Protein AF-A0ABD0L3F3-F1 (afdb_monomer)

Sequence (226 aa):
MLWLLVVAVAVGQCAGKDLVQTLVSDPQESTLVSLVTKAGLAPALSTGTHTVFAPNDAAFAKLSQATLDSLDAHPDDLANILKYHVVTGSVMSADLRNEETVTTLNGQKLRVNIYSHNHAVTVEGKKVIETDRTADNGVIHVVEDVIMPPSGDIVDIVAGDSRFSTLLTAVQKVGLADALKGDPLTVFAPTNDAFSHLSGTELQRLLDHPEYLKEVLTYHVIDHTL

Foldseek 3Di:
DDDDDDPPPPPDDDAWAAPLSLLVVDPFQVVVNVLCVLLVVVVVSRPAAKEFAGETNQQVVPDDPVVVVVCVVCSVQSNLLRQQRMFHHADFPVNDDAQDWGQTSSRDTWTWHADPVVRWIDIQNWTFPATACDTRRYTYTYTHHRDHDDPDFPLVVLVVDPQQPLVNVLCVLLVCPVVRRDAAKAFPRDTPVNVVVDDPVRNCVCSVDSVNSVVVRVVRMDRHDD

pLDDT: mean 83.1, std 12.17, range [34.94, 94.0]

InterPro domains:
  IPR000782 FAS1 domain [PF02469] (30-149)
  IPR000782 FAS1 domain [PF02469] (163-225)
  IPR000782 FAS1 domain [PS50213] (16-147)
  IPR000782 FAS1 domain [PS50213] (151-226)
  IPR000782 FAS1 domain [SM00554] (51-150)
  IPR036378 FAS1 domain superfamily [G3DSA:2.30.180.10] (8-150)
  IPR036378 FAS1 domain superfamily [G3DSA:2.30.180.10] (151-226)
  IPR036378 FAS1 domain superfamily [SSF82153] (15-150)
  IPR036378 FAS1 domain superfamily [SSF82153] (147-225)
  IPR050904 Cell adhesion and biosynthesis-related protein [PTHR10900] (17-223)

Structure (mmCIF, N/CA/C/O backbone):
data_AF-A0ABD0L3F3-F1
#
_entry.id   AF-A0ABD0L3F3-F1
#
loop_
_atom_site.group_PDB
_atom_site.id
_atom_site.type_symbol
_atom_site.label_atom_id
_atom_site.label_alt_id
_atom_site.label_comp_id
_atom_site.label_asym_id
_atom_site.label_entity_id
_atom_site.label_seq_id
_atom_site.pdbx_PDB_ins_code
_atom_site.Cartn_x
_atom_site.Cartn_y
_atom_site.Cartn_z
_atom_site.occupancy
_atom_site.B_iso_or_equiv
_atom_site.auth_seq_id
_atom_site.auth_comp_id
_atom_site.auth_asym_id
_atom_site.auth_atom_id
_atom_site.pdbx_PDB_model_num
ATOM 1 N N . MET A 1 1 ? -16.204 33.093 49.082 1.00 38.91 1 MET A N 1
ATOM 2 C CA . MET A 1 1 ? -16.149 31.640 48.822 1.00 38.91 1 MET A CA 1
ATOM 3 C C . MET A 1 1 ? -17.309 31.261 47.916 1.00 38.91 1 MET A C 1
ATOM 5 O O . MET A 1 1 ? -18.438 31.293 48.381 1.00 38.91 1 MET A O 1
ATOM 9 N N . LEU A 1 2 ? -17.049 30.950 46.647 1.00 36.28 2 LEU A N 1
ATOM 10 C CA . LEU A 1 2 ? -18.046 30.399 45.724 1.00 36.28 2 LEU A CA 1
ATOM 11 C C . LEU A 1 2 ? -17.567 28.990 45.354 1.00 36.28 2 LEU A C 1
ATOM 13 O O . LEU A 1 2 ? -16.483 28.844 44.795 1.00 36.28 2 LEU A O 1
ATOM 17 N N . TRP A 1 3 ? -18.315 27.966 45.757 1.00 34.94 3 TRP A N 1
ATOM 18 C CA . TRP A 1 3 ? -18.030 26.573 45.415 1.00 34.94 3 TRP A CA 1
ATOM 19 C C . TRP A 1 3 ? -18.562 26.295 44.006 1.00 34.94 3 TRP A C 1
ATOM 21 O O . TRP A 1 3 ? -19.761 26.427 43.768 1.00 34.94 3 TRP A O 1
ATOM 31 N N . LEU A 1 4 ? -17.679 25.921 43.076 1.00 40.44 4 LEU A N 1
ATOM 32 C CA . LEU A 1 4 ? -18.073 25.385 41.775 1.00 40.44 4 LEU A CA 1
ATOM 33 C C . LEU A 1 4 ? -18.445 23.909 41.944 1.00 40.44 4 LEU A C 1
ATOM 35 O O . LEU A 1 4 ? -17.600 23.072 42.257 1.00 40.44 4 LEU A O 1
ATOM 39 N N . LEU A 1 5 ? -19.721 23.608 41.724 1.00 42.44 5 LEU A N 1
ATOM 40 C CA . LEU A 1 5 ? -20.233 22.256 41.569 1.00 42.44 5 LEU A CA 1
ATOM 41 C C . LEU A 1 5 ? -19.843 21.775 40.161 1.00 42.44 5 LEU A C 1
ATOM 43 O O . LEU A 1 5 ? -20.487 22.139 39.178 1.00 42.44 5 LEU A O 1
ATOM 47 N N . VAL A 1 6 ? -18.763 21.002 40.040 1.00 43.59 6 VAL A N 1
ATOM 48 C CA . VAL A 1 6 ? -18.468 20.279 38.797 1.00 43.59 6 VAL A CA 1
ATOM 49 C C . VAL A 1 6 ? -19.323 19.019 38.804 1.00 43.59 6 VAL A C 1
ATOM 51 O O . VAL A 1 6 ? -19.133 18.125 39.627 1.00 43.59 6 VAL A O 1
ATOM 54 N N . VAL A 1 7 ? -20.303 18.978 37.905 1.00 39.72 7 VAL A N 1
ATOM 55 C CA . VAL A 1 7 ? -21.102 17.789 37.611 1.00 39.72 7 VAL A CA 1
ATOM 56 C C . VAL A 1 7 ? -20.158 16.734 37.0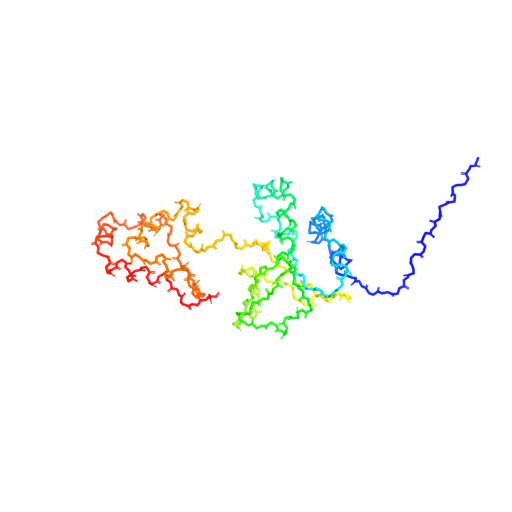38 1.00 39.72 7 VAL A C 1
ATOM 58 O O . VAL A 1 7 ? -19.720 16.833 35.894 1.00 39.72 7 VAL A O 1
ATOM 61 N N . ALA A 1 8 ? -19.817 15.736 37.850 1.00 41.47 8 ALA A N 1
ATOM 62 C CA . ALA A 1 8 ? -19.168 14.527 37.377 1.00 41.47 8 ALA A CA 1
ATOM 63 C C . ALA A 1 8 ? -20.182 13.748 36.531 1.00 41.47 8 ALA A C 1
ATOM 65 O O . ALA A 1 8 ? -21.120 13.150 37.059 1.00 41.47 8 ALA A O 1
ATOM 66 N N . VAL A 1 9 ? -20.007 13.772 35.210 1.00 38.31 9 VAL A N 1
ATOM 67 C CA . VAL A 1 9 ? -20.648 12.799 34.327 1.00 38.31 9 VAL A CA 1
ATOM 68 C C . VAL A 1 9 ? -19.970 11.460 34.604 1.00 38.31 9 VAL A C 1
ATOM 70 O O . VAL A 1 9 ? -18.890 11.171 34.096 1.00 38.31 9 VAL A O 1
ATOM 73 N N . ALA A 1 10 ? -20.584 10.665 35.475 1.00 45.34 10 ALA A N 1
ATOM 74 C CA . ALA A 1 10 ? -20.241 9.265 35.647 1.00 45.34 10 ALA A CA 1
ATOM 75 C C . ALA A 1 10 ? -20.751 8.498 34.420 1.00 45.34 10 ALA A C 1
ATOM 77 O O . ALA A 1 10 ? -21.914 8.102 34.365 1.00 45.34 10 ALA A O 1
ATOM 78 N N . VA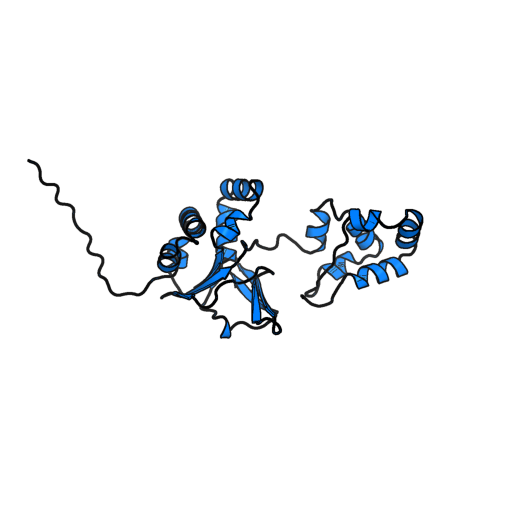L A 1 11 ? -19.891 8.314 33.416 1.00 45.50 11 VAL A N 1
ATOM 79 C CA . VAL A 1 11 ? -20.113 7.280 32.402 1.00 45.50 11 VAL A CA 1
ATOM 80 C C . VAL A 1 11 ? -19.730 5.954 33.049 1.00 45.50 11 VAL A C 1
ATOM 82 O O . VAL A 1 11 ? -18.595 5.770 33.488 1.00 45.50 11 VAL A O 1
ATOM 85 N N . GLY A 1 12 ? -20.717 5.073 33.196 1.00 36.69 12 GLY A N 1
ATOM 86 C CA . GLY A 1 12 ? -20.556 3.767 33.818 1.00 36.69 12 GLY A CA 1
ATOM 87 C C . GLY A 1 12 ? -19.488 2.926 33.122 1.00 36.69 12 GLY A C 1
ATOM 88 O O . GLY A 1 12 ? -19.474 2.797 31.901 1.00 36.69 12 GLY A O 1
ATOM 89 N N . GLN A 1 13 ? -18.608 2.336 33.925 1.00 51.94 13 GLN A N 1
ATOM 90 C CA . GLN A 1 13 ? -17.732 1.244 33.521 1.00 51.94 13 GLN A CA 1
ATOM 91 C C . GLN A 1 13 ? -18.561 -0.033 33.349 1.00 51.94 13 GLN A C 1
ATOM 93 O O . GLN A 1 13 ? -19.229 -0.437 34.297 1.00 51.94 13 GLN A O 1
ATOM 98 N N . CYS A 1 14 ? -18.501 -0.630 32.153 1.00 41.03 14 CYS A N 1
ATOM 99 C CA . CYS A 1 14 ? -18.575 -2.071 31.851 1.00 41.03 14 CYS A CA 1
ATOM 100 C C . CYS A 1 14 ? -18.665 -2.259 30.320 1.00 41.03 14 CYS A C 1
ATOM 102 O O . CYS A 1 14 ? -19.743 -2.505 29.793 1.00 41.03 14 CYS A O 1
ATOM 104 N N . ALA A 1 15 ? -17.559 -2.110 29.592 1.00 44.62 15 ALA A N 1
ATOM 105 C CA . ALA A 1 15 ? -17.418 -2.529 28.192 1.00 44.62 15 ALA A CA 1
ATOM 106 C C . ALA A 1 15 ? -15.916 -2.521 27.884 1.00 44.62 15 ALA A C 1
ATOM 108 O O . ALA A 1 15 ? -15.209 -1.660 28.410 1.00 44.62 15 ALA A O 1
ATOM 109 N N . GLY A 1 16 ? -15.398 -3.505 27.161 1.00 53.91 16 GLY A N 1
ATOM 110 C CA . GLY A 1 16 ? -13.992 -3.527 26.783 1.00 53.91 16 GLY A CA 1
ATOM 111 C C . GLY A 1 16 ? -13.635 -2.374 25.836 1.00 53.91 16 GLY A C 1
ATOM 112 O O . GLY A 1 16 ? -14.439 -1.494 25.520 1.00 53.91 16 GLY A O 1
ATOM 113 N N . LYS A 1 17 ? -12.357 -2.311 25.471 1.00 72.94 17 LYS A N 1
ATOM 114 C CA . LYS A 1 17 ? -11.821 -1.184 24.708 1.00 72.94 17 LYS A CA 1
ATOM 115 C C . LYS A 1 17 ? -12.286 -1.300 23.258 1.00 72.94 17 LYS A C 1
ATOM 117 O O . LYS A 1 17 ? -11.973 -2.283 22.589 1.00 72.94 17 LYS A O 1
ATOM 122 N N . ASP A 1 18 ? -13.007 -0.292 22.768 1.00 83.25 18 ASP A N 1
ATOM 123 C CA . ASP A 1 18 ? -13.298 -0.170 21.335 1.00 83.25 18 ASP A CA 1
ATOM 124 C C . ASP A 1 18 ? -11.999 0.044 20.522 1.00 83.25 18 ASP A C 1
ATOM 126 O O . ASP A 1 18 ? -10.918 0.244 21.086 1.00 83.25 18 ASP A O 1
ATOM 130 N N . LEU A 1 19 ? -12.075 -0.034 19.192 1.00 84.25 19 LEU A N 1
ATOM 131 C CA . LEU A 1 19 ? -10.929 0.129 18.293 1.00 84.25 19 LEU A CA 1
ATOM 132 C C . LEU A 1 19 ? -10.184 1.440 18.564 1.00 84.25 19 LEU A C 1
ATOM 134 O O . LEU A 1 19 ? -8.966 1.437 18.715 1.00 84.25 19 LEU A O 1
ATOM 138 N N . VAL A 1 20 ? -10.907 2.554 18.687 1.00 84.25 20 VAL A N 1
ATOM 139 C CA . VAL A 1 20 ? -10.309 3.878 18.901 1.00 84.25 20 VAL A CA 1
ATOM 140 C C . VAL A 1 20 ? -9.645 3.951 20.277 1.00 84.25 20 VAL A C 1
ATOM 142 O O . VAL A 1 20 ? -8.527 4.437 20.393 1.00 84.25 20 VAL A O 1
ATOM 145 N N . GLN A 1 21 ? -10.277 3.416 21.319 1.00 83.31 21 GLN A N 1
ATOM 146 C CA . GLN A 1 21 ? -9.725 3.335 22.673 1.00 83.31 21 GLN A CA 1
ATOM 147 C C . GLN A 1 21 ? -8.504 2.415 22.753 1.00 83.31 21 GLN A C 1
ATOM 149 O O . GLN A 1 21 ? -7.598 2.658 23.556 1.00 83.31 21 GLN A O 1
ATOM 154 N N . THR A 1 22 ? -8.477 1.360 21.941 1.00 85.75 22 THR A N 1
ATOM 155 C CA . THR A 1 22 ? -7.335 0.450 21.835 1.00 85.75 22 THR A CA 1
ATOM 156 C C . THR A 1 22 ? -6.156 1.161 21.179 1.00 85.75 22 THR A C 1
ATOM 158 O O . THR A 1 22 ? -5.078 1.145 21.765 1.00 85.75 22 THR A O 1
ATOM 161 N N . LEU A 1 23 ? -6.380 1.885 20.075 1.00 84.19 23 LEU A N 1
ATOM 162 C CA . LEU A 1 23 ? -5.352 2.711 19.425 1.00 84.19 23 LEU A CA 1
ATOM 163 C C . LEU A 1 23 ? -4.839 3.831 20.351 1.00 84.19 23 LEU A C 1
ATOM 165 O O . LEU A 1 23 ? -3.645 4.049 20.488 1.00 84.19 23 LEU A O 1
ATOM 169 N N . VAL A 1 24 ? -5.738 4.514 21.071 1.00 84.88 24 VAL A N 1
ATOM 170 C CA . VAL A 1 24 ? -5.381 5.562 22.053 1.00 84.88 24 VAL A CA 1
ATOM 171 C C . VAL A 1 24 ? -4.560 5.007 23.223 1.00 84.88 24 VAL A C 1
ATOM 173 O O . VAL A 1 24 ? -3.819 5.747 23.869 1.00 84.88 24 VAL A O 1
ATOM 176 N N . SER A 1 25 ? -4.704 3.715 23.533 1.00 84.44 25 SER A N 1
ATOM 177 C CA . SER A 1 25 ? -3.942 3.080 24.609 1.00 84.44 25 SER A CA 1
ATOM 178 C C . SER A 1 25 ? -2.479 2.829 24.232 1.00 84.44 25 SER A C 1
ATOM 180 O O . SER A 1 25 ? -1.677 2.622 25.145 1.00 84.44 25 SER A O 1
ATOM 182 N N . ASP A 1 26 ? -2.133 2.828 22.940 1.00 83.75 26 ASP A N 1
ATOM 183 C CA . ASP A 1 26 ? -0.772 2.615 22.454 1.00 83.75 26 ASP A CA 1
ATOM 184 C C . ASP A 1 26 ? -0.075 3.965 22.181 1.00 83.75 26 ASP A C 1
ATOM 186 O O . ASP A 1 26 ? -0.492 4.723 21.299 1.00 83.75 26 ASP A O 1
ATOM 190 N N . PRO A 1 27 ? 1.009 4.302 22.907 1.00 84.06 27 PRO A N 1
ATOM 191 C CA . PRO A 1 27 ? 1.765 5.527 22.661 1.00 84.06 27 PRO A CA 1
ATOM 192 C C . PRO A 1 27 ? 2.362 5.620 21.253 1.00 84.06 27 PRO A C 1
ATOM 194 O O . PRO A 1 27 ? 2.685 6.726 20.832 1.00 84.06 27 PRO A O 1
ATOM 197 N N . GLN A 1 28 ? 2.545 4.492 20.557 1.00 84.06 28 GLN A N 1
ATOM 198 C CA . GLN A 1 28 ? 3.124 4.439 19.214 1.00 84.06 28 GLN A CA 1
ATOM 199 C C . GLN A 1 28 ? 2.098 4.666 18.098 1.00 84.06 28 GLN A C 1
ATOM 201 O O . GLN A 1 28 ? 2.471 4.596 16.934 1.00 84.06 28 GLN A O 1
ATOM 206 N N . GLU A 1 29 ? 0.825 4.909 18.407 1.00 84.94 29 GLU A N 1
ATOM 207 C CA . GLU A 1 29 ? -0.236 5.132 17.409 1.00 84.94 29 GLU A CA 1
ATOM 208 C C . GLU A 1 29 ? -0.861 6.530 17.549 1.00 84.94 29 GLU A C 1
ATOM 210 O O . GLU A 1 29 ? -1.932 6.832 17.010 1.00 84.94 29 GLU A O 1
ATOM 215 N N . SER A 1 30 ? -0.164 7.419 18.260 1.00 85.94 30 SER A N 1
ATOM 216 C CA . SER A 1 30 ? -0.627 8.768 18.575 1.00 85.94 30 SER A CA 1
ATOM 217 C C . SER A 1 30 ? -0.894 9.610 17.319 1.00 85.94 30 SER A C 1
ATOM 219 O O . SER A 1 30 ? -1.886 10.350 17.261 1.00 85.94 30 SER A O 1
ATOM 221 N N . THR A 1 31 ? -0.073 9.445 16.276 1.00 86.50 31 THR A N 1
ATOM 222 C CA . THR A 1 31 ? -0.240 10.131 14.988 1.00 86.50 31 THR A CA 1
ATOM 223 C C . THR A 1 31 ? -1.505 9.661 14.282 1.00 86.50 31 THR A C 1
ATOM 225 O O . THR A 1 31 ? -2.302 10.483 13.825 1.00 86.50 31 THR A O 1
ATOM 228 N N . LEU A 1 32 ? -1.745 8.347 14.247 1.00 86.38 32 LEU A N 1
ATOM 229 C CA . LEU A 1 32 ? -2.924 7.767 13.608 1.00 86.38 32 LEU A CA 1
ATOM 230 C C . LEU A 1 32 ? -4.216 8.258 14.271 1.00 86.38 32 LEU A C 1
ATOM 232 O O . LEU A 1 32 ? -5.132 8.706 13.581 1.00 86.38 32 LEU A O 1
ATOM 236 N N . VAL A 1 33 ? -4.279 8.233 15.605 1.00 87.00 33 VAL A N 1
ATOM 237 C CA . VAL A 1 33 ? -5.441 8.710 16.376 1.00 87.00 33 VAL A CA 1
ATOM 238 C C . VAL A 1 33 ? -5.740 10.182 16.079 1.00 87.00 33 VAL A C 1
ATOM 240 O O . VAL A 1 33 ? -6.903 10.560 15.891 1.00 87.00 33 VAL A O 1
ATOM 243 N N . SER A 1 34 ? -4.699 11.016 15.997 1.00 85.94 34 SER A N 1
ATOM 244 C CA . SER A 1 34 ? -4.830 12.431 15.639 1.00 85.94 34 SER A CA 1
ATOM 245 C C . SER A 1 34 ? -5.446 12.604 14.245 1.00 85.94 34 SER A C 1
ATOM 247 O O . SER A 1 34 ? -6.415 13.351 14.079 1.00 85.94 34 SER A O 1
ATOM 249 N N . LEU A 1 35 ? -4.960 11.850 13.254 1.00 85.62 35 LEU A N 1
ATOM 250 C CA . LEU A 1 35 ? -5.454 11.903 11.875 1.00 85.62 35 LEU A CA 1
ATOM 251 C C . LEU A 1 35 ? -6.892 11.380 11.747 1.00 85.62 35 LEU A C 1
ATOM 253 O O . LEU A 1 35 ? -7.711 12.015 11.088 1.00 85.62 35 LEU A O 1
ATOM 257 N N . VAL A 1 36 ? -7.237 10.281 12.423 1.00 86.56 36 VAL A N 1
ATOM 258 C CA . VAL A 1 36 ? -8.607 9.734 12.470 1.00 86.56 36 VAL A CA 1
ATOM 259 C C . VAL A 1 36 ? -9.587 10.741 13.069 1.00 86.56 36 VAL A C 1
ATOM 261 O O . VAL A 1 36 ? -10.706 10.896 12.572 1.00 86.56 36 VAL A O 1
ATOM 264 N N . THR A 1 37 ? -9.160 11.457 14.111 1.00 85.62 37 THR A N 1
ATOM 265 C CA . THR A 1 37 ? -9.959 12.514 14.741 1.00 85.62 37 THR A CA 1
ATOM 266 C C . THR A 1 37 ? -10.124 13.708 13.799 1.00 85.62 37 THR A C 1
ATOM 268 O O . THR A 1 37 ? -11.243 14.184 13.610 1.00 85.62 37 THR A O 1
ATOM 271 N N . LYS A 1 38 ? -9.040 14.150 13.148 1.00 83.50 38 LYS A N 1
ATOM 272 C CA . LYS A 1 38 ? -9.043 15.249 12.166 1.00 83.50 38 LYS A CA 1
ATOM 273 C C . LYS A 1 38 ? -9.920 14.936 10.947 1.00 83.50 38 LYS A C 1
ATOM 275 O O . LYS A 1 38 ? -10.632 15.816 10.476 1.00 83.50 38 LYS A O 1
ATOM 280 N N . ALA A 1 39 ? -9.912 13.689 10.480 1.00 82.88 39 ALA A N 1
ATOM 281 C CA . ALA A 1 39 ? -10.723 13.215 9.359 1.00 82.88 39 ALA A CA 1
ATOM 282 C C . ALA A 1 39 ? -12.187 12.907 9.733 1.00 82.88 39 ALA A C 1
ATOM 284 O O . ALA A 1 39 ? -12.977 12.543 8.863 1.00 82.88 39 ALA A O 1
ATOM 285 N N . GLY A 1 40 ? -12.564 13.009 11.014 1.00 83.50 40 GLY A N 1
ATOM 286 C CA . GLY A 1 40 ? -13.926 12.728 11.475 1.00 83.50 40 GLY A CA 1
ATOM 287 C C . GLY A 1 40 ? -14.340 11.256 11.355 1.00 83.50 40 GLY A C 1
ATOM 288 O O . GLY A 1 40 ? -15.532 10.957 11.310 1.00 83.50 40 GLY A O 1
ATOM 289 N N . LEU A 1 41 ? -13.377 10.329 11.301 1.00 83.88 41 LEU A N 1
ATOM 290 C CA . LEU A 1 41 ? -13.633 8.894 11.126 1.00 83.88 41 LEU A CA 1
ATOM 291 C C . LEU A 1 41 ? -13.884 8.153 12.443 1.00 83.88 41 LEU A C 1
ATOM 293 O O . LEU A 1 41 ? -14.403 7.041 12.413 1.00 83.88 41 LEU A O 1
ATOM 297 N N . ALA A 1 42 ? -13.584 8.764 13.593 1.00 81.62 42 ALA A N 1
ATOM 298 C CA . ALA A 1 42 ? -13.762 8.124 14.898 1.00 81.62 42 ALA A CA 1
ATOM 299 C C . ALA A 1 42 ? -15.180 7.541 15.116 1.00 81.62 42 ALA A C 1
ATOM 301 O O . ALA A 1 42 ? -15.273 6.368 15.469 1.00 81.62 42 ALA A O 1
ATOM 302 N N . PRO A 1 43 ? -16.293 8.251 14.819 1.00 82.44 43 PRO A N 1
ATOM 303 C CA . PRO A 1 43 ? -17.634 7.680 14.982 1.00 82.44 43 PRO A CA 1
ATOM 304 C C . PRO A 1 43 ? -17.908 6.486 14.055 1.00 82.44 43 PRO A C 1
ATOM 306 O O . PRO A 1 43 ? -18.616 5.554 14.437 1.00 82.44 43 PRO A O 1
ATOM 309 N N . ALA A 1 44 ? -17.346 6.500 12.843 1.00 81.38 44 ALA A N 1
ATOM 310 C CA . ALA A 1 44 ? -17.488 5.405 11.886 1.00 81.38 44 ALA A CA 1
ATOM 311 C C . ALA A 1 44 ? -16.713 4.157 12.338 1.00 81.38 44 ALA A C 1
ATOM 313 O O . ALA A 1 44 ? -17.198 3.045 12.168 1.00 81.38 44 ALA A O 1
ATOM 314 N N . LEU A 1 45 ? -15.548 4.340 12.967 1.00 81.44 45 LEU A N 1
ATOM 315 C CA . LEU A 1 45 ? -14.737 3.243 13.502 1.00 81.44 45 LEU A CA 1
ATOM 316 C C . LEU A 1 45 ? -15.263 2.692 14.825 1.00 81.44 45 LEU A C 1
ATOM 318 O O . LEU A 1 45 ? -15.001 1.536 15.131 1.00 81.44 45 LEU A O 1
ATOM 322 N N . SER A 1 46 ? -16.016 3.479 15.595 1.00 79.44 46 SER A N 1
ATOM 323 C CA . SER A 1 46 ? -16.693 3.014 16.813 1.00 79.44 46 SER A CA 1
ATOM 324 C C . SER A 1 46 ? -18.017 2.291 16.534 1.00 79.44 46 SER A C 1
ATOM 326 O O . SER A 1 46 ? -18.578 1.680 17.442 1.00 79.44 46 SER A O 1
ATOM 328 N N . THR A 1 47 ? -18.550 2.355 15.307 1.00 79.88 47 THR A N 1
ATOM 329 C CA . THR A 1 47 ? -19.838 1.742 14.944 1.00 79.88 47 THR A CA 1
ATOM 330 C C . THR A 1 47 ? -19.654 0.597 13.949 1.00 79.88 47 THR A C 1
ATOM 332 O O . THR A 1 47 ? -19.125 0.775 12.858 1.00 79.88 47 THR A O 1
ATOM 335 N N . GLY A 1 48 ? -20.122 -0.598 14.316 1.00 82.06 48 GLY A N 1
ATOM 336 C CA . GLY A 1 48 ? -19.938 -1.815 13.517 1.00 82.06 48 GLY A CA 1
ATOM 337 C C . GLY A 1 48 ? -18.612 -2.527 13.792 1.00 82.06 48 GLY A C 1
ATOM 338 O O . GLY A 1 48 ? -17.859 -2.134 14.681 1.00 82.06 48 GLY A O 1
ATOM 339 N N . THR A 1 49 ? -18.373 -3.610 13.052 1.00 89.50 49 THR A N 1
ATOM 340 C CA . THR A 1 49 ? -17.174 -4.444 13.184 1.00 89.50 49 THR A CA 1
ATOM 341 C C . THR A 1 49 ? -16.199 -4.131 12.060 1.00 89.50 49 THR A C 1
ATOM 343 O O . THR A 1 49 ? -16.554 -4.311 10.893 1.00 89.50 49 THR A O 1
ATOM 346 N N . HIS A 1 50 ? -14.983 -3.708 12.402 1.00 91.94 50 HIS A N 1
ATOM 347 C CA . HIS A 1 50 ? -13.956 -3.339 11.422 1.00 91.94 50 HIS A CA 1
ATOM 348 C C . HIS A 1 50 ? -12.607 -3.976 11.731 1.00 91.94 50 HIS A C 1
ATOM 350 O O . HIS A 1 50 ? -12.295 -4.304 12.872 1.00 91.94 50 HIS A O 1
ATOM 356 N N . THR A 1 51 ? -11.783 -4.101 10.701 1.00 91.88 51 THR A N 1
ATOM 357 C CA . THR A 1 51 ? -10.376 -4.463 10.819 1.00 91.88 51 THR A CA 1
ATOM 358 C C . THR A 1 51 ? -9.540 -3.268 10.396 1.00 91.88 51 THR A C 1
ATOM 360 O O . THR A 1 51 ? -9.748 -2.731 9.311 1.00 91.88 51 THR A O 1
ATOM 363 N N . VAL A 1 52 ? -8.624 -2.823 11.251 1.00 91.94 52 VAL A N 1
ATOM 364 C CA . VAL A 1 52 ? -7.786 -1.645 10.997 1.00 91.94 52 VAL A CA 1
ATOM 365 C C . VAL A 1 52 ? -6.342 -2.084 10.821 1.00 91.94 52 VAL A C 1
ATOM 367 O O . VAL A 1 52 ? -5.747 -2.652 11.734 1.00 91.94 52 VAL A O 1
ATOM 370 N N . PHE A 1 53 ? -5.766 -1.783 9.663 1.00 92.81 53 PHE A N 1
ATOM 371 C CA . PHE A 1 53 ? -4.329 -1.864 9.438 1.00 92.81 53 PHE A CA 1
ATOM 372 C C . PHE A 1 53 ? -3.696 -0.565 9.940 1.00 92.81 53 PHE A C 1
ATOM 374 O O . PHE A 1 53 ? -3.740 0.452 9.260 1.00 92.81 53 PHE A O 1
ATOM 381 N N . ALA A 1 54 ? -3.185 -0.560 11.167 1.00 91.38 54 ALA A N 1
ATOM 382 C CA . ALA A 1 54 ? -2.731 0.646 11.851 1.00 91.38 54 ALA A CA 1
ATOM 383 C C . ALA A 1 54 ? -1.223 0.876 11.636 1.00 91.38 54 ALA A C 1
ATOM 385 O O . ALA A 1 54 ? -0.414 0.103 12.149 1.00 91.38 54 ALA A O 1
ATOM 386 N N . PRO A 1 55 ? -0.799 1.911 10.891 1.00 92.31 55 PRO A N 1
ATOM 387 C CA . PRO A 1 55 ? 0.603 2.305 10.861 1.00 92.31 55 PRO A CA 1
ATOM 388 C C . PRO A 1 55 ? 1.006 2.918 12.203 1.00 92.31 55 PRO A C 1
ATOM 390 O O . PRO A 1 55 ? 0.294 3.765 12.746 1.00 92.31 55 PRO A O 1
ATOM 393 N N . ASN A 1 56 ? 2.165 2.512 12.720 1.00 89.88 56 ASN A N 1
ATOM 394 C CA . ASN A 1 56 ? 2.735 3.116 13.922 1.00 89.88 56 ASN A CA 1
ATOM 395 C C . ASN A 1 56 ? 3.413 4.468 13.615 1.00 89.88 56 ASN A C 1
ATOM 397 O O . ASN A 1 56 ? 3.635 4.851 12.468 1.00 89.88 56 ASN A O 1
ATOM 401 N N . ASP A 1 57 ? 3.806 5.200 14.650 1.00 88.56 57 ASP A N 1
ATOM 402 C CA . ASP A 1 57 ? 4.457 6.504 14.530 1.00 88.56 57 ASP A CA 1
ATOM 403 C C . ASP A 1 57 ? 5.795 6.400 13.769 1.00 88.56 57 ASP A C 1
ATOM 405 O O . ASP A 1 57 ? 6.189 7.328 13.062 1.00 88.56 57 ASP A O 1
ATOM 409 N N . ALA A 1 58 ? 6.469 5.243 13.829 1.00 88.94 58 ALA A N 1
ATOM 410 C CA . ALA A 1 58 ? 7.664 4.976 13.029 1.00 88.94 58 ALA A CA 1
ATOM 411 C C . ALA A 1 58 ? 7.355 4.853 11.524 1.00 88.94 58 ALA A C 1
ATOM 413 O O . ALA A 1 58 ? 8.153 5.303 10.703 1.00 88.94 58 ALA A O 1
ATOM 414 N N . ALA A 1 59 ? 6.197 4.302 11.151 1.00 87.81 59 ALA A N 1
ATOM 415 C CA . ALA A 1 59 ? 5.707 4.249 9.779 1.00 87.81 59 ALA A CA 1
ATOM 416 C C . ALA A 1 59 ? 5.432 5.656 9.235 1.00 87.81 59 ALA A C 1
ATOM 418 O O . ALA A 1 59 ? 5.825 5.977 8.113 1.00 87.81 59 ALA A O 1
ATOM 419 N N . PHE A 1 60 ? 4.819 6.527 10.045 1.00 85.81 60 PHE A N 1
ATOM 420 C CA . PHE A 1 60 ? 4.617 7.932 9.680 1.00 85.81 60 PHE A CA 1
ATOM 421 C C . PHE A 1 60 ? 5.936 8.698 9.560 1.00 85.81 60 PHE A C 1
ATOM 423 O O . PHE A 1 60 ? 6.086 9.509 8.649 1.00 85.81 60 PHE A O 1
ATOM 430 N N . ALA A 1 61 ? 6.924 8.405 10.410 1.00 87.81 61 ALA A N 1
ATOM 431 C CA . ALA A 1 61 ? 8.246 9.027 10.345 1.00 87.81 61 ALA A CA 1
ATOM 432 C C . ALA A 1 61 ? 9.036 8.679 9.066 1.00 87.81 61 ALA A C 1
ATOM 434 O O . ALA A 1 61 ? 9.967 9.400 8.710 1.00 87.81 61 ALA A O 1
ATOM 435 N N . LYS A 1 62 ? 8.677 7.595 8.365 1.00 88.56 62 LYS A N 1
ATOM 436 C CA . LYS A 1 62 ? 9.261 7.236 7.061 1.00 88.56 62 LYS A CA 1
ATOM 437 C C . LYS A 1 62 ? 8.678 8.046 5.897 1.00 88.56 62 LYS A C 1
ATOM 439 O O . LYS A 1 62 ? 9.248 8.019 4.805 1.00 88.56 62 LYS A O 1
ATOM 444 N N . LEU A 1 63 ? 7.554 8.741 6.088 1.00 85.31 63 LEU A N 1
ATOM 445 C CA . LEU A 1 63 ? 6.969 9.572 5.039 1.00 85.31 63 LEU A CA 1
ATOM 446 C C . LEU A 1 63 ? 7.832 10.807 4.773 1.00 85.31 63 LEU A C 1
ATOM 448 O O . LEU A 1 63 ? 8.405 11.409 5.678 1.00 85.31 63 LEU A O 1
ATOM 452 N N . SER A 1 64 ? 7.903 11.207 3.503 1.00 84.00 64 SER A N 1
ATOM 453 C CA . SER A 1 64 ? 8.592 12.440 3.132 1.00 84.00 64 SER A CA 1
ATOM 454 C C . SER A 1 64 ? 7.814 13.663 3.623 1.00 84.00 64 SER A C 1
ATOM 456 O O . SER A 1 64 ? 6.582 13.643 3.659 1.00 84.00 64 SER A O 1
ATOM 458 N N . GLN A 1 65 ? 8.519 14.758 3.920 1.00 79.69 65 GLN A N 1
ATOM 459 C CA . GLN A 1 65 ? 7.868 16.010 4.319 1.00 79.69 65 GLN A CA 1
ATOM 460 C C . GLN A 1 65 ? 6.861 16.489 3.263 1.00 79.69 65 GLN A C 1
ATOM 462 O O . GLN A 1 65 ? 5.759 16.889 3.607 1.00 79.69 65 GLN A O 1
ATOM 467 N N . ALA A 1 66 ? 7.192 16.348 1.976 1.00 81.12 66 ALA A N 1
ATOM 468 C CA . ALA A 1 66 ? 6.288 16.700 0.884 1.00 81.12 66 ALA A CA 1
ATOM 469 C C . ALA A 1 66 ? 4.981 15.886 0.909 1.00 81.12 66 ALA A C 1
ATOM 471 O O . ALA A 1 66 ? 3.915 16.412 0.600 1.00 81.12 66 ALA A O 1
ATOM 472 N N . THR A 1 67 ? 5.050 14.609 1.299 1.00 81.94 67 THR A N 1
ATOM 473 C CA . THR A 1 67 ? 3.862 13.766 1.472 1.00 81.94 67 THR A CA 1
ATOM 474 C C . THR A 1 67 ? 3.014 14.267 2.634 1.00 81.94 67 THR A C 1
ATOM 476 O O . THR A 1 67 ? 1.811 14.427 2.468 1.00 81.94 67 THR A O 1
ATOM 479 N N . LEU A 1 68 ? 3.629 14.556 3.784 1.00 79.25 68 LEU A N 1
ATOM 480 C CA . LEU A 1 68 ? 2.919 15.077 4.956 1.00 79.25 68 LEU A CA 1
ATOM 481 C C . LEU A 1 68 ? 2.243 16.422 4.654 1.00 79.25 68 LEU A C 1
ATOM 483 O O . LEU A 1 68 ? 1.054 16.574 4.918 1.00 79.25 68 LEU A O 1
ATOM 487 N N . ASP A 1 69 ? 2.960 17.345 4.010 1.00 82.88 69 ASP A N 1
ATOM 488 C CA . ASP A 1 69 ? 2.429 18.651 3.609 1.00 82.88 69 ASP A CA 1
ATOM 489 C C . ASP A 1 69 ? 1.250 18.500 2.633 1.00 82.88 69 ASP A C 1
ATOM 491 O O . ASP A 1 69 ? 0.246 19.208 2.737 1.00 82.88 69 ASP A O 1
ATOM 495 N N . SER A 1 70 ? 1.337 17.545 1.698 1.00 80.56 70 SER A N 1
ATOM 496 C CA . SER A 1 70 ? 0.251 17.260 0.756 1.00 80.56 70 SER A CA 1
ATOM 497 C C . SER A 1 70 ? -0.988 16.701 1.452 1.00 80.56 70 SER A C 1
ATOM 499 O O . SER A 1 70 ? -2.099 17.100 1.104 1.00 80.56 70 SER A O 1
ATOM 501 N N . LEU A 1 71 ? -0.812 15.801 2.426 1.00 79.75 71 LEU A N 1
ATOM 502 C CA . LEU A 1 71 ? -1.912 15.237 3.215 1.00 79.75 71 LEU A CA 1
ATOM 503 C C . LEU A 1 71 ? -2.579 16.299 4.091 1.00 79.75 71 LEU A C 1
ATOM 505 O O . LEU A 1 71 ? -3.799 16.300 4.247 1.00 79.75 71 LEU A O 1
ATOM 509 N N . ASP A 1 72 ? -1.794 17.226 4.636 1.00 78.12 72 ASP A N 1
ATOM 510 C CA . ASP A 1 72 ? -2.322 18.332 5.429 1.00 78.12 72 ASP A CA 1
ATOM 511 C C . ASP A 1 72 ? -3.088 19.353 4.583 1.00 78.12 72 ASP A C 1
ATOM 513 O O . ASP A 1 72 ? -4.081 19.913 5.055 1.00 78.12 72 ASP A O 1
ATOM 517 N N . ALA A 1 73 ? -2.665 19.571 3.336 1.00 83.38 73 ALA A N 1
ATOM 518 C CA . ALA A 1 73 ? -3.356 20.443 2.394 1.00 83.38 73 ALA A CA 1
ATOM 519 C C . ALA A 1 73 ? -4.661 19.834 1.838 1.00 83.38 73 ALA A C 1
ATOM 521 O O . ALA A 1 73 ? -5.547 20.590 1.436 1.00 83.38 73 ALA A O 1
ATOM 522 N N . HIS A 1 74 ? -4.802 18.502 1.841 1.00 83.69 74 HIS A N 1
ATOM 523 C CA . HIS A 1 74 ? -5.932 17.783 1.238 1.00 83.69 74 HIS A CA 1
ATOM 524 C C . HIS A 1 74 ? -6.614 16.850 2.257 1.00 83.69 74 HIS A C 1
ATOM 526 O O . HIS A 1 74 ? -6.372 15.640 2.274 1.00 83.69 74 HIS A O 1
ATOM 532 N N . PRO A 1 75 ? -7.506 17.381 3.115 1.00 80.81 75 PRO A N 1
ATOM 533 C CA . PRO A 1 75 ? -8.166 16.590 4.157 1.00 80.81 75 PRO A CA 1
ATOM 534 C C . PRO A 1 75 ? -9.054 15.462 3.606 1.00 80.81 75 PRO A C 1
ATOM 536 O O . PRO A 1 75 ? -9.207 14.433 4.266 1.00 80.81 75 PRO A O 1
ATOM 539 N N . ASP A 1 76 ? -9.606 15.624 2.401 1.00 84.56 76 ASP A N 1
ATOM 540 C CA . ASP A 1 76 ? -10.391 14.579 1.735 1.00 84.56 76 ASP A CA 1
ATOM 541 C C . ASP A 1 76 ? -9.515 13.383 1.327 1.00 84.56 76 ASP A C 1
ATOM 543 O O . ASP A 1 76 ? -9.913 12.230 1.520 1.00 84.56 76 ASP A O 1
ATOM 547 N N . ASP A 1 77 ? -8.291 13.642 0.855 1.00 84.50 77 ASP A N 1
ATOM 548 C CA . ASP A 1 77 ? -7.320 12.598 0.508 1.00 84.50 77 ASP A CA 1
ATOM 549 C C . ASP A 1 77 ? -6.852 11.855 1.759 1.00 84.50 77 ASP A C 1
ATOM 551 O O . ASP A 1 77 ? -6.784 10.624 1.766 1.00 84.50 77 ASP A O 1
ATOM 555 N N . LEU A 1 78 ? -6.615 12.582 2.856 1.00 85.56 78 LEU A N 1
ATOM 556 C CA . LEU A 1 78 ? -6.312 11.978 4.151 1.00 85.56 78 LEU A CA 1
ATOM 557 C C . LEU A 1 78 ? -7.441 11.042 4.602 1.00 85.56 78 LEU A C 1
ATOM 559 O O . LEU A 1 78 ? -7.181 9.904 4.995 1.00 85.56 78 LEU A O 1
ATOM 563 N N . ALA A 1 79 ? -8.698 11.487 4.524 1.00 87.38 79 ALA A N 1
ATOM 564 C CA . ALA A 1 79 ? -9.838 10.647 4.874 1.00 87.38 79 ALA A CA 1
ATOM 565 C C . ALA A 1 79 ? -9.928 9.406 3.971 1.00 87.38 79 ALA A C 1
ATOM 567 O O . ALA A 1 79 ? -10.253 8.321 4.454 1.00 87.38 79 ALA A O 1
ATOM 568 N N . ASN A 1 80 ? -9.619 9.539 2.679 1.00 89.50 80 ASN A N 1
ATOM 569 C CA . ASN A 1 80 ? -9.592 8.420 1.742 1.00 89.50 80 ASN A CA 1
ATOM 570 C C . ASN A 1 80 ? -8.491 7.400 2.077 1.00 89.50 80 ASN A C 1
ATOM 572 O O . ASN A 1 80 ? -8.749 6.196 2.075 1.00 89.50 80 ASN A O 1
ATOM 576 N N . ILE A 1 81 ? -7.292 7.870 2.426 1.00 89.62 81 ILE A N 1
ATOM 577 C CA . ILE A 1 81 ? -6.164 7.023 2.837 1.00 89.62 81 ILE A CA 1
ATOM 578 C C . ILE A 1 81 ? -6.482 6.300 4.144 1.00 89.62 81 ILE A C 1
ATOM 580 O O . ILE A 1 81 ? -6.272 5.094 4.248 1.00 89.62 81 ILE A O 1
ATOM 584 N N . LEU A 1 82 ? -7.044 6.991 5.136 1.00 90.00 82 LEU A N 1
ATOM 585 C CA . LEU A 1 82 ? -7.438 6.357 6.395 1.00 90.00 82 LEU A CA 1
ATOM 586 C C . LEU A 1 82 ? -8.532 5.305 6.182 1.00 90.00 82 LEU A C 1
ATOM 588 O O . LEU A 1 82 ? -8.464 4.233 6.769 1.00 90.00 82 LEU A O 1
ATOM 592 N N . LYS A 1 83 ? -9.506 5.562 5.300 1.00 91.38 83 LYS A N 1
A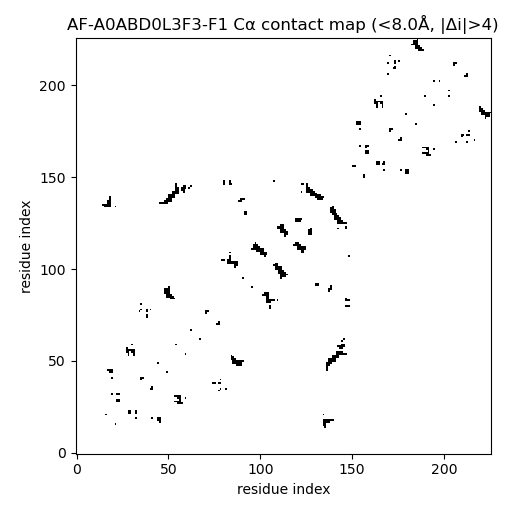TOM 593 C CA . LYS A 1 83 ? -10.509 4.558 4.912 1.00 91.38 83 LYS A CA 1
ATOM 594 C C . LYS A 1 83 ? -9.892 3.361 4.182 1.00 91.38 83 LYS A C 1
ATOM 596 O O . LYS A 1 83 ? -10.419 2.263 4.312 1.00 91.38 83 LYS A O 1
ATOM 601 N N . TYR A 1 84 ? -8.795 3.546 3.447 1.00 92.75 84 TYR A N 1
ATOM 602 C CA . TYR A 1 84 ? -8.076 2.446 2.794 1.00 92.75 84 TYR A CA 1
ATOM 603 C C . TYR A 1 84 ? -7.407 1.500 3.798 1.00 92.75 84 TYR A C 1
ATOM 605 O O . TYR A 1 84 ? -7.339 0.298 3.575 1.00 92.75 84 TYR A O 1
ATOM 613 N N . HIS A 1 85 ? -6.985 2.016 4.953 1.00 92.19 85 HIS A N 1
ATOM 614 C CA . HIS A 1 85 ? -6.449 1.196 6.043 1.00 92.19 85 HIS A CA 1
ATOM 615 C C . HIS A 1 85 ? -7.532 0.413 6.803 1.00 92.19 85 HIS A C 1
ATOM 617 O O . HIS A 1 85 ? -7.214 -0.395 7.672 1.00 92.19 85 HIS A O 1
ATOM 623 N N . VAL A 1 86 ? -8.814 0.653 6.516 1.00 91.88 86 VAL A N 1
ATOM 624 C CA . VAL A 1 86 ? -9.939 0.080 7.258 1.00 91.88 86 VAL A CA 1
ATOM 625 C C . VAL A 1 86 ? -10.686 -0.890 6.359 1.00 91.88 86 VAL A C 1
ATOM 627 O O . VAL A 1 86 ? -11.110 -0.538 5.264 1.00 91.88 86 VAL A O 1
ATOM 630 N N . VAL A 1 87 ? -10.907 -2.102 6.842 1.00 91.94 87 VAL A N 1
ATOM 631 C CA . VAL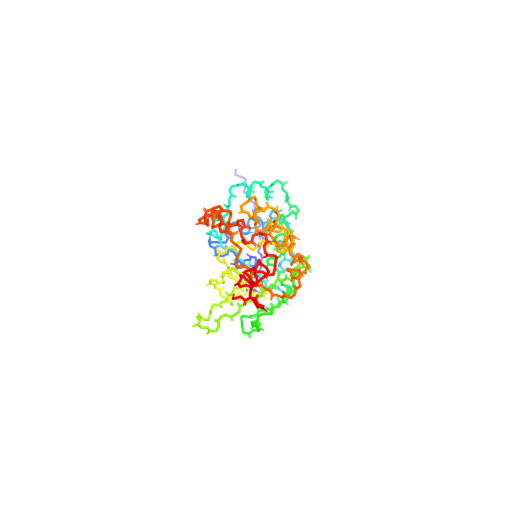 A 1 87 ? -11.678 -3.150 6.173 1.00 91.94 87 VAL A CA 1
ATOM 632 C C . VAL A 1 87 ? -12.947 -3.413 6.968 1.00 91.94 87 VAL A C 1
ATOM 634 O O . VAL A 1 87 ? -12.924 -3.482 8.196 1.00 91.94 87 VAL A O 1
ATOM 637 N N . THR A 1 88 ? -14.076 -3.551 6.276 1.00 87.75 88 THR A N 1
ATOM 638 C CA . THR A 1 88 ? -15.343 -3.898 6.929 1.00 87.75 88 THR A CA 1
ATOM 639 C C . THR A 1 88 ? -15.351 -5.378 7.308 1.00 87.75 88 THR A C 1
ATOM 641 O O . THR A 1 88 ? -15.083 -6.237 6.471 1.00 87.75 88 THR A O 1
ATOM 644 N N . GLY A 1 89 ? -15.713 -5.679 8.555 1.00 84.88 89 GLY A N 1
ATOM 645 C CA . GLY A 1 89 ? -15.698 -7.027 9.125 1.00 84.88 89 GLY A CA 1
ATOM 646 C C . GLY A 1 89 ? -14.513 -7.268 10.061 1.00 84.88 89 GLY A C 1
ATOM 647 O O . GLY A 1 89 ? -13.574 -6.478 10.129 1.00 84.88 89 GLY A O 1
ATOM 648 N N . SER A 1 90 ? -14.575 -8.370 10.810 1.00 85.88 90 SER A N 1
ATOM 649 C CA . SER A 1 90 ? -13.463 -8.855 11.632 1.00 85.88 90 SER A CA 1
ATOM 650 C C . SER A 1 90 ? -12.684 -9.874 10.818 1.00 85.88 90 SER A C 1
ATOM 652 O O . SER A 1 90 ? -13.213 -10.946 10.534 1.00 85.88 90 SER A O 1
ATOM 654 N N . VAL A 1 91 ? -11.456 -9.534 10.446 1.00 86.50 91 VAL A N 1
ATOM 655 C CA . VAL A 1 91 ? -10.554 -10.387 9.679 1.00 86.50 91 VAL A CA 1
ATOM 656 C C . VAL A 1 91 ? -9.337 -10.661 10.553 1.00 86.50 91 VAL A C 1
ATOM 658 O O . VAL A 1 91 ? -8.498 -9.779 10.757 1.00 86.50 91 VAL A O 1
ATOM 661 N N . MET A 1 92 ? -9.264 -11.869 11.112 1.00 86.62 92 MET A N 1
ATOM 662 C CA . MET A 1 92 ? -8.084 -12.314 11.852 1.00 86.62 92 MET A CA 1
ATOM 663 C C . MET A 1 92 ? -7.014 -12.820 10.885 1.00 86.62 92 MET A C 1
ATOM 665 O O . MET A 1 92 ? -7.306 -13.199 9.752 1.00 86.62 92 MET A O 1
ATOM 669 N N . SER A 1 93 ? -5.766 -12.885 11.340 1.00 83.56 93 SER A N 1
ATOM 670 C CA . SER A 1 93 ? -4.654 -13.428 10.557 1.00 83.56 93 SER A CA 1
ATOM 671 C C . SER A 1 93 ? -4.903 -14.872 10.113 1.00 83.56 93 SER A C 1
ATOM 673 O O . SER A 1 93 ? -4.480 -15.263 9.030 1.00 83.56 93 SER A O 1
ATOM 675 N N . ALA A 1 94 ? -5.647 -15.643 10.914 1.00 84.25 94 ALA A N 1
ATOM 676 C CA . ALA A 1 94 ? -6.041 -17.015 10.609 1.00 84.25 94 ALA A CA 1
ATOM 677 C C . ALA A 1 94 ? -7.084 -17.126 9.481 1.00 84.25 94 ALA A C 1
ATOM 679 O O . ALA A 1 94 ? -7.181 -18.181 8.850 1.00 84.25 94 ALA A O 1
ATOM 680 N N . ASP A 1 95 ? -7.857 -16.065 9.236 1.00 84.81 95 ASP A N 1
ATOM 681 C CA . ASP A 1 95 ? -8.853 -16.018 8.163 1.00 84.81 95 ASP A CA 1
ATOM 682 C C . ASP A 1 95 ? -8.225 -15.613 6.824 1.00 84.81 95 ASP A C 1
ATOM 684 O O . ASP A 1 95 ? -8.764 -15.956 5.770 1.00 84.81 95 ASP A O 1
ATOM 688 N N . LEU A 1 96 ? -7.080 -14.919 6.872 1.00 84.50 96 LEU A N 1
ATOM 689 C CA . LEU A 1 96 ? -6.361 -14.430 5.702 1.00 84.50 96 LEU A CA 1
ATOM 690 C C . LEU A 1 96 ? -5.699 -15.577 4.932 1.00 84.50 96 LEU A C 1
ATOM 692 O O . LEU A 1 96 ? -5.041 -16.460 5.489 1.00 84.50 96 LEU A O 1
ATOM 696 N N . ARG A 1 97 ? -5.822 -15.526 3.608 1.00 87.00 97 ARG A N 1
ATOM 697 C CA . ARG A 1 97 ? -5.131 -16.405 2.664 1.00 87.00 97 ARG A CA 1
ATOM 698 C C . ARG A 1 97 ? -4.083 -15.635 1.870 1.00 87.00 97 ARG 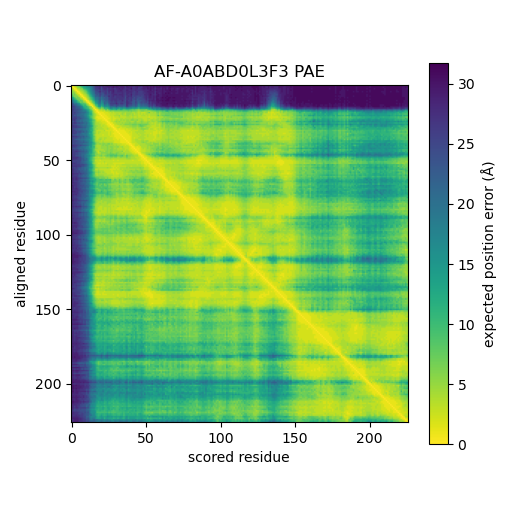A C 1
ATOM 700 O O . ARG A 1 97 ? -4.184 -14.429 1.668 1.00 87.00 97 ARG A O 1
ATOM 707 N N . ASN A 1 98 ? -3.066 -16.354 1.392 1.00 86.19 98 ASN A N 1
ATOM 708 C CA . ASN A 1 98 ? -2.119 -15.765 0.451 1.00 86.19 98 ASN A CA 1
ATOM 709 C C . ASN A 1 98 ? -2.856 -15.331 -0.825 1.00 86.19 98 ASN A C 1
ATOM 711 O O . ASN A 1 98 ? -3.685 -16.089 -1.331 1.00 86.19 98 ASN A O 1
ATOM 715 N N . GLU A 1 99 ? -2.516 -14.151 -1.340 1.00 83.75 99 GLU A N 1
ATOM 716 C CA . GLU A 1 99 ? -3.156 -13.510 -2.495 1.00 83.75 99 GLU A CA 1
ATOM 717 C C . GLU A 1 99 ? -4.615 -13.095 -2.292 1.00 83.75 99 GLU A C 1
ATOM 719 O O . GLU A 1 99 ? -5.344 -12.840 -3.254 1.00 83.75 99 GLU A O 1
ATOM 724 N N . GLU A 1 100 ? -5.063 -12.998 -1.042 1.00 87.69 100 GLU A N 1
ATOM 725 C CA . GLU A 1 100 ? -6.416 -12.555 -0.752 1.00 87.69 100 GLU A CA 1
ATOM 726 C C . GLU A 1 100 ? -6.562 -11.044 -0.937 1.00 87.69 100 GLU A C 1
ATOM 728 O O . GLU A 1 100 ? -5.719 -10.250 -0.523 1.00 87.69 100 GLU A O 1
ATOM 733 N N . THR A 1 101 ? -7.675 -10.639 -1.547 1.00 88.19 101 THR A N 1
ATOM 734 C CA . THR A 1 101 ? -8.060 -9.232 -1.646 1.00 88.19 101 THR A CA 1
ATOM 735 C C . THR A 1 101 ? -9.275 -8.969 -0.775 1.00 88.19 101 THR A C 1
ATOM 737 O O . THR A 1 101 ? -10.336 -9.557 -1.003 1.00 88.19 101 THR A O 1
ATOM 740 N N . VAL A 1 102 ? -9.151 -8.037 0.161 1.00 88.94 102 VAL A N 1
ATOM 741 C CA . VAL A 1 102 ? -10.232 -7.588 1.041 1.00 88.94 102 VAL A CA 1
ATOM 742 C C . VAL A 1 102 ? -10.733 -6.217 0.601 1.00 88.94 102 VAL A C 1
ATOM 744 O O . VAL A 1 102 ? -9.984 -5.406 0.063 1.00 88.94 102 VAL A O 1
ATOM 747 N N . THR A 1 103 ? -12.025 -5.951 0.777 1.00 90.44 103 THR A N 1
ATOM 748 C CA . THR A 1 103 ? -12.609 -4.657 0.387 1.00 90.44 103 THR A CA 1
ATOM 749 C C . THR A 1 103 ? -12.489 -3.674 1.542 1.00 90.44 103 THR A C 1
ATOM 751 O O . THR A 1 103 ? -12.978 -3.937 2.641 1.00 90.44 103 THR A O 1
ATOM 754 N N . THR A 1 104 ? -11.842 -2.543 1.291 1.00 91.88 104 THR A N 1
ATOM 755 C CA . THR A 1 104 ? -11.644 -1.485 2.285 1.00 91.88 104 THR A CA 1
ATOM 756 C C . THR A 1 104 ? -12.845 -0.539 2.339 1.00 91.88 104 THR A C 1
ATOM 758 O O . THR A 1 104 ? -13.717 -0.546 1.465 1.00 91.88 104 THR A O 1
ATOM 761 N N . LEU A 1 105 ? -12.891 0.321 3.355 1.00 88.94 105 LEU A N 1
ATOM 762 C CA . LEU A 1 105 ? -13.972 1.277 3.579 1.00 88.94 105 LEU A CA 1
ATOM 763 C C . LEU A 1 105 ? -14.028 2.364 2.493 1.00 88.94 105 LEU A C 1
ATOM 765 O O . LEU A 1 105 ? -15.062 3.010 2.326 1.00 88.94 105 LEU A O 1
ATOM 769 N N . ASN A 1 106 ? -12.943 2.568 1.738 1.00 87.00 106 ASN A N 1
ATOM 770 C CA . ASN A 1 106 ? -12.944 3.473 0.588 1.00 87.00 106 ASN A CA 1
ATOM 771 C C . ASN A 1 106 ? -13.466 2.816 -0.710 1.00 87.00 106 ASN A C 1
ATOM 773 O O . ASN A 1 106 ? -13.586 3.489 -1.732 1.00 87.00 106 ASN A O 1
ATOM 777 N N . GLY A 1 107 ? -13.800 1.521 -0.670 1.00 86.62 107 GLY A N 1
ATOM 778 C CA . GLY A 1 107 ? -14.314 0.746 -1.801 1.00 86.62 107 GLY A CA 1
ATOM 779 C C . GLY A 1 107 ? -13.239 0.108 -2.684 1.00 86.62 107 GLY A C 1
ATOM 780 O O . GLY A 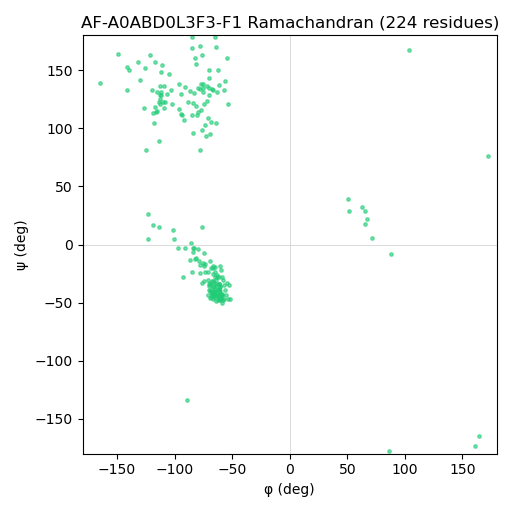1 107 ? -13.572 -0.711 -3.542 1.00 86.62 107 GLY A O 1
ATOM 781 N N . GLN A 1 108 ? -11.960 0.430 -2.479 1.00 88.31 108 GLN A N 1
ATOM 782 C CA . GLN A 1 108 ? -10.845 -0.220 -3.163 1.00 88.31 108 GLN A CA 1
ATOM 783 C C . GLN A 1 108 ? -10.487 -1.541 -2.478 1.00 88.31 108 GLN A C 1
ATOM 785 O O . GLN A 1 108 ? -10.753 -1.758 -1.291 1.00 88.31 108 GLN A O 1
ATOM 790 N N . LYS A 1 109 ? -9.878 -2.438 -3.252 1.00 88.38 109 LYS A N 1
ATOM 791 C CA . LYS A 1 109 ? -9.381 -3.718 -2.757 1.00 88.38 109 LYS A CA 1
ATOM 792 C C . LYS A 1 109 ? -7.972 -3.544 -2.215 1.00 88.38 109 LYS A C 1
ATOM 794 O O . LYS A 1 109 ? -7.138 -2.979 -2.908 1.00 88.38 109 LYS A O 1
ATOM 799 N N . LEU A 1 110 ? -7.745 -4.074 -1.025 1.00 89.38 110 LEU A N 1
ATOM 800 C CA . LEU A 1 110 ? -6.449 -4.170 -0.374 1.00 89.38 110 LEU A CA 1
ATOM 801 C C . LEU A 1 110 ? -6.005 -5.627 -0.418 1.00 89.38 110 LEU A C 1
ATOM 803 O O . LEU A 1 110 ? -6.777 -6.535 -0.100 1.00 89.38 110 LEU A O 1
ATOM 807 N N . ARG A 1 111 ? -4.780 -5.853 -0.870 1.00 88.94 111 ARG A N 1
ATOM 808 C CA . ARG A 1 111 ? -4.207 -7.179 -1.058 1.00 88.94 111 ARG A CA 1
ATOM 809 C C . ARG A 1 111 ? -3.362 -7.586 0.137 1.00 88.94 111 ARG A C 1
ATOM 811 O O . ARG A 1 111 ? -2.563 -6.800 0.645 1.00 88.94 111 ARG A O 1
ATOM 818 N N . VAL A 1 112 ? -3.516 -8.842 0.531 1.00 89.56 112 VAL A N 1
ATOM 819 C CA . VAL A 1 112 ? -2.741 -9.494 1.580 1.00 89.56 112 VAL A CA 1
ATOM 820 C C . VAL A 1 112 ? -1.912 -10.622 0.973 1.00 89.56 112 VAL A C 1
ATOM 822 O O . VAL A 1 112 ? -2.421 -11.477 0.247 1.00 89.56 112 VAL A O 1
ATOM 825 N N . ASN A 1 113 ? -0.628 -10.650 1.317 1.00 87.94 113 ASN A N 1
ATOM 826 C CA . ASN A 1 113 ? 0.306 -11.699 0.925 1.00 87.94 113 ASN A CA 1
ATOM 827 C C . ASN A 1 113 ? 0.857 -12.386 2.177 1.00 87.94 113 ASN A C 1
ATOM 829 O O . ASN A 1 113 ? 1.269 -11.722 3.133 1.00 87.94 113 ASN A O 1
ATOM 833 N N . ILE A 1 114 ? 0.860 -13.721 2.168 1.00 87.31 114 ILE A N 1
ATOM 834 C CA . ILE A 1 114 ? 1.347 -14.558 3.269 1.00 87.31 114 ILE A CA 1
ATOM 835 C C . ILE A 1 114 ? 2.513 -15.398 2.763 1.00 87.31 114 ILE A C 1
ATOM 837 O O . ILE A 1 114 ? 2.357 -16.327 1.968 1.00 87.31 114 ILE A O 1
ATOM 841 N N . TYR A 1 115 ? 3.689 -15.105 3.298 1.00 83.19 115 TYR A N 1
ATOM 842 C CA . TYR A 1 115 ? 4.936 -15.744 2.922 1.00 83.19 115 TYR A CA 1
ATOM 843 C C . TYR A 1 115 ? 5.178 -16.950 3.827 1.00 83.19 115 TYR A C 1
ATOM 845 O O . TYR A 1 115 ? 5.528 -16.828 5.001 1.00 83.19 115 TYR A O 1
ATOM 853 N N . SER A 1 116 ? 5.013 -18.151 3.272 1.00 77.38 116 SER A N 1
ATOM 854 C CA . SER A 1 116 ? 5.098 -19.403 4.043 1.00 77.38 116 SER A CA 1
ATOM 855 C C . SER A 1 116 ? 6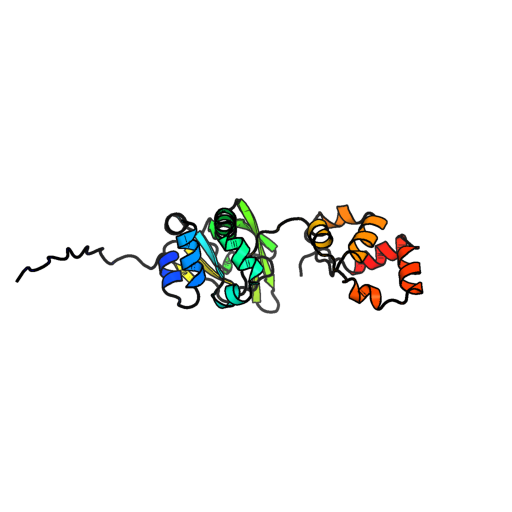.491 -19.674 4.632 1.00 77.38 116 SER A C 1
ATOM 857 O O . SER A 1 116 ? 6.606 -20.404 5.609 1.00 77.38 116 SER A O 1
ATOM 859 N N . HIS A 1 117 ? 7.555 -19.104 4.054 1.00 76.56 117 HIS A N 1
ATOM 860 C CA . HIS A 1 117 ? 8.934 -19.394 4.466 1.00 76.56 117 HIS A CA 1
ATOM 861 C C . HIS A 1 117 ? 9.347 -18.702 5.773 1.00 76.56 117 HIS A C 1
ATOM 863 O O . HIS A 1 117 ? 10.145 -19.241 6.534 1.00 76.56 117 HIS A O 1
ATOM 869 N N . ASN A 1 118 ? 8.818 -17.507 6.036 1.00 74.44 118 ASN A N 1
ATOM 870 C CA . ASN A 1 118 ? 9.153 -16.689 7.205 1.00 74.44 118 ASN A CA 1
ATOM 871 C C . ASN A 1 118 ? 7.921 -16.339 8.055 1.00 74.44 118 ASN A C 1
ATOM 873 O O . ASN A 1 118 ? 8.049 -15.560 8.997 1.00 74.44 118 ASN A O 1
ATOM 877 N N . HIS A 1 119 ? 6.749 -16.884 7.710 1.00 75.75 119 HIS A N 1
ATOM 878 C CA . HIS A 1 119 ? 5.456 -16.528 8.296 1.00 75.75 119 HIS A CA 1
ATOM 879 C C . HIS A 1 119 ? 5.193 -15.013 8.293 1.00 75.75 119 HIS A C 1
ATOM 881 O O . HIS A 1 119 ? 4.497 -14.500 9.167 1.00 75.75 119 HIS A O 1
ATOM 887 N N . ALA A 1 120 ? 5.766 -14.280 7.332 1.00 83.12 120 ALA A N 1
ATOM 888 C CA . ALA A 1 120 ? 5.509 -12.858 7.201 1.00 83.12 120 ALA A CA 1
ATOM 889 C C . ALA A 1 120 ? 4.155 -12.646 6.527 1.00 83.12 120 ALA A C 1
ATOM 891 O O . ALA A 1 120 ? 3.852 -13.258 5.502 1.00 83.12 120 ALA A O 1
ATOM 892 N N . VAL A 1 121 ? 3.368 -11.740 7.095 1.00 88.12 121 VAL A N 1
ATOM 893 C CA . VAL A 1 121 ? 2.171 -11.198 6.460 1.00 88.12 121 VAL A CA 1
ATOM 894 C C . VAL A 1 121 ? 2.527 -9.811 5.953 1.00 88.12 121 VAL A C 1
ATOM 896 O O . VAL A 1 121 ? 3.140 -9.013 6.671 1.00 88.12 121 VAL A O 1
ATOM 899 N N . THR A 1 122 ? 2.167 -9.525 4.710 1.00 89.56 122 THR A N 1
ATOM 900 C CA . THR A 1 122 ? 2.263 -8.178 4.158 1.00 89.56 122 THR A CA 1
ATOM 901 C C . THR A 1 122 ? 0.925 -7.742 3.597 1.00 89.56 122 THR A C 1
ATOM 903 O O . THR A 1 122 ? 0.117 -8.563 3.166 1.00 89.56 122 THR A O 1
ATOM 906 N N . VAL A 1 123 ? 0.711 -6.437 3.614 1.00 90.19 123 VAL A N 1
ATOM 907 C CA . VAL A 1 123 ? -0.480 -5.768 3.120 1.00 90.19 123 VAL A CA 1
ATOM 908 C C . VAL A 1 123 ? -0.018 -4.708 2.136 1.00 90.19 123 VAL A C 1
ATOM 910 O O . VAL A 1 123 ? 0.738 -3.823 2.528 1.00 90.19 123 VAL A O 1
ATOM 913 N N . GLU A 1 124 ? -0.405 -4.811 0.863 1.00 88.69 124 GLU A N 1
ATOM 914 C CA . GLU A 1 124 ? 0.119 -3.934 -0.205 1.00 88.69 124 GLU A CA 1
ATOM 915 C C . GLU A 1 124 ? 1.665 -3.873 -0.211 1.00 88.69 124 GLU A C 1
ATOM 917 O O . GLU A 1 124 ? 2.286 -2.817 -0.353 1.00 88.69 124 GLU A O 1
ATOM 922 N N . GLY A 1 125 ? 2.313 -5.017 0.044 1.00 86.38 125 GLY A N 1
ATOM 923 C CA . GLY A 1 125 ? 3.771 -5.125 0.164 1.00 86.38 125 GLY A CA 1
ATOM 924 C C . GLY A 1 125 ? 4.370 -4.492 1.429 1.00 86.38 125 GLY A C 1
ATOM 925 O O . GLY A 1 125 ? 5.593 -4.444 1.567 1.00 86.38 125 GLY A O 1
ATOM 926 N N . LYS A 1 126 ? 3.549 -4.000 2.365 1.00 90.25 126 LYS A N 1
ATOM 927 C CA . LYS A 1 126 ? 3.985 -3.464 3.664 1.00 90.25 126 LYS A CA 1
ATOM 928 C C . LYS A 1 126 ? 3.917 -4.539 4.729 1.00 90.25 126 LYS A C 1
ATOM 930 O O . LYS A 1 126 ? 2.899 -5.208 4.878 1.00 90.25 126 LYS A O 1
ATOM 935 N N . LYS A 1 127 ? 4.995 -4.716 5.486 1.00 90.56 127 LYS A N 1
ATOM 936 C CA . LYS A 1 127 ? 5.067 -5.753 6.515 1.00 90.56 127 LYS A CA 1
ATOM 937 C C . LYS A 1 127 ? 4.111 -5.453 7.671 1.00 90.56 127 LYS A C 1
ATOM 939 O O . LYS A 1 127 ? 4.094 -4.340 8.194 1.00 90.56 127 LYS A O 1
ATOM 944 N N . VAL A 1 128 ? 3.366 -6.468 8.099 1.00 91.19 128 VAL A N 1
ATOM 945 C CA . VAL A 1 128 ? 2.592 -6.435 9.343 1.00 91.19 128 VAL A CA 1
ATOM 946 C C . VAL A 1 128 ? 3.528 -6.813 10.495 1.00 91.19 128 VAL A C 1
ATOM 948 O O . VAL A 1 128 ? 4.171 -7.865 10.459 1.00 91.19 128 VAL A O 1
ATOM 951 N N . ILE A 1 129 ? 3.665 -5.931 11.486 1.00 91.06 129 ILE A N 1
ATOM 952 C CA . ILE A 1 129 ? 4.566 -6.113 12.636 1.00 91.06 129 ILE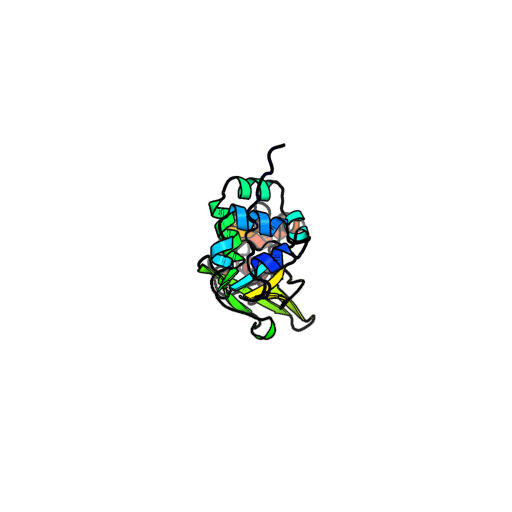 A CA 1
ATOM 953 C C . ILE A 1 129 ? 3.870 -6.755 13.835 1.00 91.06 129 ILE A C 1
ATOM 955 O O . ILE A 1 129 ? 4.519 -7.455 14.607 1.00 91.06 129 ILE A O 1
ATOM 959 N N . GLU A 1 130 ? 2.562 -6.550 13.966 1.00 89.69 130 GLU A N 1
ATOM 960 C CA . GLU A 1 130 ? 1.728 -7.157 15.000 1.00 89.69 130 GLU A CA 1
ATOM 961 C C . GLU A 1 130 ? 0.375 -7.521 14.391 1.00 89.69 130 GLU A C 1
ATOM 963 O O . GLU A 1 130 ? -0.230 -6.711 13.691 1.00 89.69 130 GLU A O 1
ATOM 968 N N . THR A 1 131 ? -0.098 -8.736 14.645 1.00 89.25 131 THR A N 1
ATOM 969 C CA . THR A 1 131 ? -1.386 -9.233 14.149 1.00 89.25 131 THR A CA 1
ATOM 970 C C . THR A 1 131 ? -2.335 -9.534 15.303 1.00 89.25 131 THR A C 1
ATOM 972 O O . THR A 1 131 ? -1.899 -9.832 16.413 1.00 89.25 131 THR A O 1
ATOM 975 N N . ASP A 1 132 ? -3.636 -9.533 15.012 1.00 87.94 132 ASP A N 1
ATOM 976 C CA . ASP A 1 132 ? -4.703 -10.031 15.896 1.00 87.94 132 ASP A CA 1
ATOM 977 C C . ASP A 1 132 ? -4.858 -9.291 17.227 1.00 87.94 132 ASP A C 1
ATOM 979 O O . ASP A 1 132 ? -5.286 -9.867 18.233 1.00 87.94 132 ASP A O 1
ATOM 983 N N . ARG A 1 133 ? -4.576 -7.986 17.250 1.00 90.25 133 ARG A N 1
ATOM 984 C CA . ARG A 1 133 ? -4.882 -7.168 18.421 1.00 90.25 133 ARG A CA 1
ATOM 985 C C . ARG A 1 133 ? -6.392 -6.938 18.487 1.00 90.25 133 ARG A C 1
ATOM 987 O O . ARG A 1 133 ? -6.956 -6.139 17.744 1.00 90.25 133 ARG A O 1
ATOM 994 N N . THR A 1 134 ? -7.063 -7.673 19.367 1.00 87.31 134 THR A N 1
ATOM 995 C CA . THR A 1 134 ? -8.526 -7.655 19.487 1.00 87.31 134 THR A CA 1
ATOM 996 C C . THR A 1 134 ? -9.035 -6.401 20.192 1.00 87.31 134 THR A C 1
ATOM 998 O O . THR A 1 134 ? -8.543 -6.054 21.268 1.00 87.31 134 THR A O 1
ATOM 1001 N N . ALA A 1 135 ? -10.078 -5.795 19.631 1.00 86.31 135 ALA A N 1
ATOM 1002 C CA . ALA A 1 135 ? -10.890 -4.755 20.249 1.00 86.31 135 ALA A CA 1
ATOM 1003 C C . ALA A 1 135 ? -12.359 -5.207 20.304 1.00 86.31 135 ALA A C 1
ATOM 1005 O O . ALA A 1 135 ? -12.774 -6.106 19.573 1.00 86.31 135 ALA A O 1
ATOM 1006 N N . ASP A 1 136 ? -13.175 -4.560 21.132 1.00 87.06 136 ASP A N 1
ATOM 1007 C CA . ASP A 1 136 ? -14.583 -4.946 21.330 1.00 87.06 136 ASP A CA 1
ATOM 1008 C C . ASP A 1 136 ? -15.421 -4.923 20.047 1.00 87.06 136 ASP A C 1
ATOM 1010 O O . ASP A 1 136 ? -16.401 -5.655 19.908 1.00 87.06 136 ASP A O 1
ATOM 1014 N N . ASN A 1 137 ? -15.032 -4.077 19.099 1.00 86.56 137 ASN A N 1
ATOM 1015 C CA . ASN A 1 137 ? -15.718 -3.889 17.835 1.00 86.56 137 ASN A CA 1
ATOM 1016 C C . ASN A 1 137 ? -14.800 -4.142 16.627 1.00 86.56 137 ASN A C 1
ATOM 1018 O O . ASN A 1 137 ? -15.040 -3.595 15.550 1.00 86.56 137 ASN A O 1
ATOM 1022 N N . GLY A 1 138 ? -13.753 -4.963 16.772 1.00 89.19 138 GLY A N 1
ATOM 1023 C CA . GLY A 1 138 ? -12.872 -5.249 15.644 1.00 89.19 138 GLY A CA 1
ATOM 1024 C C . GLY A 1 138 ? -11.519 -5.874 15.957 1.00 89.19 138 GLY A C 1
ATOM 1025 O O . GLY A 1 138 ? -11.261 -6.365 17.053 1.00 89.19 138 GLY A O 1
ATOM 1026 N N . VAL A 1 139 ? -10.640 -5.826 14.958 1.00 91.75 139 VAL A N 1
ATOM 1027 C CA . VAL A 1 139 ? -9.254 -6.311 15.035 1.00 91.75 139 VAL A CA 1
ATOM 1028 C C . VAL A 1 139 ? -8.308 -5.233 14.513 1.00 91.75 139 VAL A C 1
ATOM 1030 O O . VAL A 1 139 ? -8.615 -4.544 13.543 1.00 91.75 139 VAL A O 1
ATOM 1033 N N . ILE A 1 140 ? -7.155 -5.080 15.154 1.00 91.56 140 ILE A N 1
ATOM 1034 C CA . ILE A 1 140 ? -6.078 -4.194 14.719 1.00 91.56 140 ILE A CA 1
ATOM 1035 C C . ILE A 1 140 ? -4.892 -5.058 14.290 1.00 91.56 140 ILE A C 1
ATOM 1037 O O . ILE A 1 140 ? -4.467 -5.960 15.015 1.00 91.56 140 ILE A O 1
ATOM 1041 N N . HIS A 1 141 ? -4.353 -4.757 13.113 1.00 92.44 141 HIS A N 1
ATOM 1042 C CA . HIS A 1 141 ? -3.086 -5.289 12.620 1.00 92.44 141 HIS A CA 1
ATOM 1043 C C . HIS A 1 141 ? -2.131 -4.116 12.446 1.00 92.44 141 HIS A C 1
ATOM 1045 O O . HIS A 1 141 ? -2.410 -3.203 11.672 1.00 92.44 141 HIS A O 1
ATOM 1051 N N . VAL A 1 142 ? -1.016 -4.105 13.163 1.00 91.94 142 VAL A N 1
ATOM 1052 C CA . VAL A 1 142 ? -0.060 -2.998 13.102 1.00 91.94 142 VAL A CA 1
ATOM 1053 C C . VAL A 1 142 ? 0.861 -3.196 11.906 1.00 91.94 142 VAL A C 1
ATOM 1055 O O . VAL A 1 142 ? 1.443 -4.269 11.735 1.00 91.94 142 VAL A O 1
ATOM 1058 N N . VAL A 1 143 ? 1.022 -2.164 11.081 1.00 92.50 143 VAL A N 1
ATOM 1059 C CA . VAL A 1 143 ? 1.850 -2.191 9.867 1.00 92.50 143 VAL A CA 1
ATOM 1060 C C . VAL A 1 143 ? 3.080 -1.297 10.000 1.00 92.50 143 VAL A C 1
ATOM 1062 O O . VAL A 1 143 ? 3.073 -0.281 10.692 1.00 92.50 143 VAL A O 1
ATOM 1065 N N . GLU A 1 144 ? 4.165 -1.697 9.337 1.00 89.88 144 GLU A N 1
ATOM 1066 C CA . GLU A 1 144 ? 5.466 -1.023 9.427 1.00 89.88 144 GLU A CA 1
ATOM 1067 C C . GLU A 1 144 ? 5.561 0.267 8.597 1.00 89.88 144 GLU A C 1
ATOM 1069 O O . GLU A 1 144 ? 6.478 1.065 8.804 1.00 89.88 144 GLU A O 1
ATOM 1074 N N . ASP A 1 145 ? 4.650 0.447 7.640 1.00 90.50 145 ASP A N 1
ATOM 1075 C CA . ASP A 1 145 ? 4.609 1.562 6.696 1.00 90.50 145 ASP A CA 1
ATOM 1076 C C . ASP A 1 145 ? 3.156 2.001 6.464 1.00 90.50 145 ASP A C 1
ATOM 1078 O O . ASP A 1 145 ? 2.231 1.192 6.545 1.00 90.50 145 ASP A O 1
ATOM 1082 N N . VAL A 1 146 ? 2.960 3.275 6.115 1.00 90.25 146 VAL A N 1
ATOM 1083 C CA . VAL A 1 146 ? 1.645 3.796 5.713 1.00 90.25 146 VAL A CA 1
ATOM 1084 C C . VAL A 1 146 ? 1.256 3.215 4.351 1.00 90.25 146 VAL A C 1
ATOM 1086 O O . VAL A 1 146 ? 2.023 3.283 3.385 1.00 90.25 146 VAL A O 1
ATOM 1089 N N . ILE A 1 147 ? 0.050 2.656 4.273 1.00 90.38 147 ILE A N 1
ATOM 1090 C CA . ILE A 1 147 ? -0.508 2.042 3.072 1.00 90.38 147 ILE A CA 1
ATOM 1091 C C . ILE A 1 147 ? -1.160 3.133 2.216 1.00 90.38 147 ILE A C 1
ATOM 1093 O O . ILE A 1 147 ? -2.195 3.702 2.566 1.00 90.38 147 ILE A O 1
ATOM 1097 N N . MET A 1 148 ? -0.560 3.416 1.065 1.00 86.81 148 MET A N 1
ATOM 1098 C CA . MET A 1 148 ? -1.131 4.346 0.095 1.00 86.81 148 MET A CA 1
ATOM 1099 C C . MET A 1 148 ? -2.009 3.586 -0.902 1.00 86.81 148 MET A C 1
ATOM 1101 O O . MET A 1 148 ? -1.574 2.545 -1.400 1.00 86.81 148 MET A O 1
ATOM 1105 N N . PRO A 1 149 ? -3.213 4.087 -1.229 1.00 84.06 149 PRO A N 1
ATOM 1106 C CA . PRO A 1 149 ? -4.003 3.525 -2.310 1.00 84.06 149 PRO A CA 1
ATOM 1107 C C . PRO A 1 149 ? -3.220 3.527 -3.630 1.00 84.06 149 PRO A C 1
ATOM 1109 O O . PRO A 1 149 ? -2.526 4.508 -3.919 1.00 84.06 149 PRO A O 1
ATOM 1112 N N . PRO A 1 150 ? -3.339 2.475 -4.455 1.00 81.00 150 PRO A N 1
ATOM 1113 C CA . PRO A 1 150 ? -2.693 2.447 -5.759 1.00 81.00 150 PRO A CA 1
ATOM 1114 C C . PRO A 1 150 ? -3.251 3.567 -6.647 1.00 81.00 150 PRO A C 1
ATOM 1116 O O . PRO A 1 150 ? -4.467 3.737 -6.762 1.00 81.00 150 PRO A O 1
ATOM 1119 N N . SER A 1 151 ? -2.357 4.336 -7.274 1.00 76.44 151 SER A N 1
ATOM 1120 C CA . SER A 1 151 ? -2.694 5.514 -8.089 1.00 76.44 151 SER A CA 1
ATOM 1121 C C . SER A 1 151 ? -2.673 5.262 -9.603 1.00 76.44 151 SER A C 1
ATOM 1123 O O . SER A 1 151 ? -2.698 6.219 -10.373 1.00 76.44 151 SER A O 1
ATOM 1125 N N . GLY A 1 152 ? -2.607 4.003 -10.039 1.00 80.75 152 GLY A N 1
ATOM 1126 C CA . GLY A 1 152 ? -2.564 3.627 -11.453 1.00 80.75 152 GLY A CA 1
ATOM 1127 C C . GLY A 1 152 ? -2.041 2.209 -11.662 1.00 80.75 152 GLY A C 1
ATOM 1128 O O . GLY A 1 152 ? -1.834 1.466 -10.699 1.00 80.75 152 GLY A O 1
ATOM 1129 N N . ASP A 1 153 ? -1.838 1.842 -12.924 1.00 83.50 153 ASP A N 1
ATOM 1130 C CA . ASP A 1 153 ? -1.179 0.591 -13.298 1.00 83.50 153 ASP A CA 1
ATOM 1131 C C . ASP A 1 153 ? 0.358 0.728 -13.314 1.00 83.50 153 ASP A C 1
ATOM 1133 O O . ASP A 1 153 ? 0.930 1.788 -13.045 1.00 83.50 153 A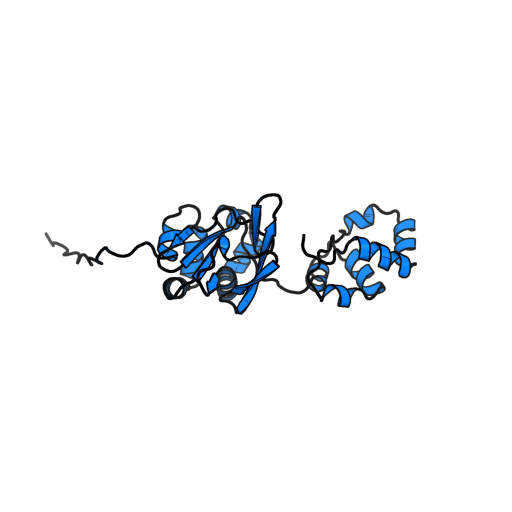SP A O 1
ATOM 1137 N N . ILE A 1 154 ? 1.062 -0.365 -13.615 1.00 85.25 154 ILE A N 1
ATOM 1138 C CA . ILE A 1 154 ? 2.533 -0.372 -13.651 1.00 85.25 154 ILE A CA 1
ATOM 1139 C C . ILE A 1 154 ? 3.076 0.603 -14.702 1.00 85.25 154 ILE A C 1
ATOM 1141 O O . ILE A 1 154 ? 4.125 1.213 -14.489 1.00 85.25 154 ILE A O 1
ATOM 1145 N N . VAL A 1 155 ? 2.373 0.780 -15.823 1.00 85.88 155 VAL A N 1
ATOM 1146 C CA . VAL A 1 155 ? 2.777 1.710 -16.881 1.00 85.88 155 VAL A CA 1
ATOM 1147 C C . VAL A 1 155 ? 2.624 3.150 -16.400 1.00 85.88 155 VAL A C 1
ATOM 1149 O O . VAL A 1 155 ? 3.519 3.954 -16.654 1.00 85.88 155 VAL A O 1
ATOM 1152 N N . ASP A 1 156 ? 1.559 3.467 -15.662 1.00 87.25 156 ASP A N 1
ATOM 1153 C CA . ASP A 1 156 ? 1.356 4.789 -15.058 1.00 87.25 156 ASP A CA 1
ATOM 1154 C C . ASP A 1 156 ? 2.455 5.114 -14.037 1.00 87.25 156 ASP A C 1
ATOM 1156 O O . ASP A 1 156 ? 3.015 6.212 -14.054 1.00 87.25 156 ASP A O 1
ATOM 1160 N N . ILE A 1 157 ? 2.828 4.144 -13.193 1.00 86.69 157 ILE A N 1
ATOM 1161 C CA . ILE A 1 157 ? 3.919 4.295 -12.216 1.00 86.69 157 ILE A CA 1
ATOM 1162 C C . ILE A 1 157 ? 5.254 4.545 -12.932 1.00 86.69 157 ILE A C 1
ATOM 1164 O O . ILE A 1 157 ? 5.986 5.472 -12.582 1.00 86.69 157 ILE A O 1
ATOM 1168 N N . VAL A 1 158 ? 5.563 3.748 -13.959 1.00 87.19 158 VAL A N 1
ATOM 1169 C CA . VAL A 1 158 ? 6.787 3.888 -14.765 1.00 87.19 158 VAL A CA 1
ATOM 1170 C C . VAL A 1 158 ? 6.810 5.217 -15.526 1.00 87.19 158 VAL A C 1
ATOM 1172 O O . VAL A 1 158 ? 7.870 5.822 -15.666 1.00 87.19 158 VAL A O 1
ATOM 1175 N N . ALA A 1 159 ? 5.661 5.700 -16.001 1.00 87.38 159 ALA A N 1
ATOM 1176 C CA . ALA A 1 159 ? 5.551 6.980 -16.693 1.00 87.38 159 ALA A CA 1
ATOM 1177 C C . ALA A 1 159 ? 5.651 8.189 -15.749 1.00 87.38 159 ALA A C 1
ATOM 1179 O O . ALA A 1 159 ? 6.153 9.238 -16.156 1.00 87.38 159 ALA A O 1
ATOM 1180 N N . GLY A 1 160 ? 5.198 8.048 -14.502 1.00 86.56 160 GLY A N 1
ATOM 1181 C CA . GLY A 1 160 ? 5.258 9.094 -13.480 1.00 86.56 160 GLY A CA 1
ATOM 1182 C C . GLY A 1 160 ? 6.656 9.336 -12.903 1.00 86.56 160 GLY A C 1
ATOM 1183 O O . GLY A 1 160 ? 6.892 10.387 -12.307 1.00 86.56 160 GLY A O 1
ATOM 1184 N N . ASP A 1 161 ? 7.595 8.406 -13.092 1.00 88.25 161 ASP A N 1
ATOM 1185 C CA . ASP A 1 161 ? 8.948 8.492 -12.545 1.00 88.25 161 ASP A CA 1
ATOM 1186 C C . ASP A 1 161 ? 10.006 8.594 -13.655 1.00 88.25 161 ASP A C 1
ATOM 1188 O O . ASP A 1 161 ? 10.259 7.673 -14.437 1.00 88.25 161 ASP A O 1
ATOM 1192 N N . SER A 1 162 ? 10.690 9.740 -13.689 1.00 90.62 162 SER A N 1
ATOM 1193 C CA . SER A 1 162 ? 11.705 10.058 -14.698 1.00 90.62 162 SER A CA 1
ATOM 1194 C C . SER A 1 162 ? 12.892 9.091 -14.707 1.00 90.62 162 SER A C 1
ATOM 1196 O O . SER A 1 162 ? 13.588 9.003 -15.721 1.00 90.62 162 SER A O 1
ATOM 1198 N N . ARG A 1 163 ? 13.111 8.329 -13.626 1.00 92.94 163 ARG A N 1
ATOM 1199 C CA . ARG A 1 163 ? 14.159 7.304 -13.524 1.00 92.94 163 ARG A CA 1
ATOM 1200 C C . ARG A 1 163 ? 13.905 6.088 -14.411 1.00 92.94 163 ARG A C 1
ATOM 1202 O O . ARG A 1 163 ? 14.847 5.326 -14.612 1.00 92.94 163 ARG A O 1
ATOM 1209 N N . PHE A 1 164 ? 12.696 5.904 -14.946 1.00 93.25 164 PHE A N 1
ATOM 1210 C CA . PHE A 1 164 ? 12.337 4.761 -15.796 1.00 93.25 164 PHE A CA 1
ATOM 1211 C C . PHE A 1 164 ? 12.020 5.149 -17.250 1.00 93.25 164 PHE A C 1
ATOM 1213 O O . PHE A 1 164 ? 11.484 4.342 -18.009 1.00 93.25 164 PHE A O 1
ATOM 1220 N N . SER A 1 165 ? 12.376 6.360 -17.685 1.00 91.56 165 SER A N 1
ATOM 1221 C CA . SER A 1 165 ? 12.090 6.841 -19.047 1.00 91.56 165 SER A CA 1
ATOM 1222 C C . SER A 1 165 ? 12.653 5.941 -20.163 1.00 91.56 165 SER A C 1
ATOM 1224 O O . SER A 1 165 ? 12.005 5.756 -21.200 1.00 91.56 165 SER A O 1
ATOM 1226 N N . THR A 1 166 ? 13.821 5.325 -19.948 1.00 90.00 166 THR A N 1
ATOM 1227 C CA . THR A 1 166 ? 14.410 4.361 -20.899 1.00 90.00 166 THR A CA 1
ATOM 1228 C C . THR A 1 166 ? 13.580 3.080 -20.985 1.00 90.00 166 THR A C 1
ATOM 1230 O O . THR A 1 166 ? 13.297 2.599 -22.084 1.00 90.00 166 THR A O 1
ATOM 1233 N N . LEU A 1 167 ? 13.124 2.563 -19.838 1.00 91.19 167 LEU A N 1
ATOM 1234 C CA . LEU A 1 167 ? 12.250 1.392 -19.771 1.00 91.19 167 LEU A CA 1
ATOM 1235 C C . LEU A 1 167 ? 10.913 1.660 -20.468 1.00 91.19 167 LEU A C 1
ATOM 1237 O O . LEU A 1 167 ? 10.475 0.837 -21.268 1.00 91.19 167 LEU A O 1
ATOM 1241 N N . LEU A 1 168 ? 10.292 2.819 -20.223 1.00 90.75 168 LEU A N 1
ATOM 1242 C CA . LEU A 1 168 ? 9.028 3.194 -20.862 1.00 90.75 168 LEU A CA 1
ATOM 1243 C C . LEU A 1 168 ? 9.150 3.184 -22.390 1.00 90.75 168 LEU A C 1
ATOM 1245 O O . LEU A 1 168 ? 8.323 2.588 -23.078 1.00 90.75 168 LEU A O 1
ATOM 1249 N N . THR A 1 169 ? 10.221 3.789 -22.910 1.00 88.94 169 THR A N 1
ATOM 1250 C CA . THR A 1 169 ? 10.510 3.813 -24.350 1.00 88.94 169 THR A CA 1
ATOM 1251 C C . THR A 1 169 ? 10.661 2.395 -24.905 1.00 88.94 169 THR A C 1
ATOM 1253 O O . THR A 1 169 ? 10.113 2.075 -25.961 1.00 88.94 169 THR A O 1
ATOM 1256 N N . ALA A 1 170 ? 11.374 1.525 -24.186 1.00 88.69 170 ALA A N 1
ATOM 1257 C CA . ALA A 1 170 ? 11.582 0.138 -24.578 1.00 88.69 170 ALA A CA 1
ATOM 1258 C C . ALA A 1 170 ? 10.270 -0.667 -24.603 1.00 88.69 170 ALA A C 1
ATOM 1260 O O . ALA A 1 170 ? 9.967 -1.304 -25.610 1.00 88.69 170 ALA A O 1
ATOM 1261 N N . VAL A 1 171 ? 9.465 -0.585 -23.539 1.00 90.06 171 VAL A N 1
ATOM 1262 C CA . VAL A 1 171 ? 8.162 -1.263 -23.411 1.00 90.06 171 VAL A CA 1
ATOM 1263 C C . VAL A 1 171 ? 7.190 -0.813 -24.503 1.00 90.06 171 VAL A C 1
ATOM 1265 O O . VAL A 1 171 ? 6.522 -1.650 -25.116 1.00 90.06 171 VAL A O 1
ATOM 1268 N N . GLN A 1 172 ? 7.136 0.491 -24.789 1.00 88.75 172 GLN A N 1
ATOM 1269 C CA . GLN A 1 172 ? 6.306 1.047 -25.861 1.00 88.75 172 GLN A CA 1
ATOM 1270 C C . GLN A 1 172 ? 6.763 0.567 -27.243 1.00 88.75 172 GLN A C 1
ATOM 1272 O O . GLN A 1 172 ? 5.927 0.212 -28.071 1.00 88.75 172 GLN A O 1
ATOM 1277 N N . LYS A 1 173 ? 8.079 0.491 -27.487 1.00 88.12 173 LYS A N 1
ATOM 1278 C CA . LYS A 1 173 ? 8.644 0.057 -28.775 1.00 88.12 173 LYS A CA 1
ATOM 1279 C C . LYS A 1 173 ? 8.265 -1.381 -29.141 1.00 88.12 173 LYS A C 1
ATOM 1281 O O . LYS A 1 173 ? 8.085 -1.667 -30.321 1.00 88.12 173 LYS A O 1
ATOM 1286 N N . VAL A 1 174 ? 8.135 -2.269 -28.153 1.00 88.69 174 VAL A N 1
ATOM 1287 C CA . VAL A 1 174 ? 7.772 -3.686 -28.367 1.00 88.69 174 VAL A CA 1
ATOM 1288 C C . VAL A 1 174 ? 6.299 -4.000 -28.088 1.00 88.69 174 VAL A C 1
ATOM 1290 O O . VAL A 1 174 ? 5.905 -5.164 -28.144 1.00 88.69 174 VAL A O 1
ATOM 1293 N N . GLY A 1 175 ? 5.481 -2.988 -27.780 1.00 86.81 175 GLY A N 1
ATOM 1294 C CA . GLY A 1 175 ? 4.049 -3.163 -27.526 1.00 86.81 175 GLY A CA 1
ATOM 1295 C C . GLY A 1 175 ? 3.729 -3.998 -26.283 1.00 86.81 175 GLY A C 1
ATOM 1296 O O . GLY A 1 175 ? 2.698 -4.661 -26.247 1.00 86.81 175 GLY A O 1
ATOM 1297 N N . LEU A 1 176 ? 4.599 -3.995 -25.266 1.00 86.31 176 LEU A N 1
ATOM 1298 C CA . LEU A 1 176 ? 4.365 -4.733 -24.016 1.00 86.31 176 LEU A CA 1
ATOM 1299 C C . LEU A 1 176 ? 3.508 -3.960 -23.004 1.00 86.31 176 LEU A C 1
ATOM 1301 O O . LEU A 1 176 ? 3.131 -4.528 -21.986 1.00 86.31 176 LEU A O 1
ATOM 1305 N N . ALA A 1 177 ? 3.177 -2.693 -23.272 1.00 84.81 177 ALA A N 1
ATOM 1306 C CA . ALA A 1 177 ? 2.429 -1.853 -22.338 1.00 84.81 177 ALA A CA 1
ATOM 1307 C C . ALA A 1 177 ? 1.090 -2.484 -21.920 1.00 84.81 177 ALA A C 1
ATOM 1309 O O . ALA A 1 177 ? 0.790 -2.516 -20.733 1.00 84.81 177 ALA A O 1
ATOM 1310 N N . ASP A 1 178 ? 0.331 -3.049 -22.862 1.00 84.12 178 ASP A N 1
ATOM 1311 C CA . ASP A 1 178 ? -0.966 -3.672 -22.563 1.00 84.12 178 ASP A CA 1
ATOM 1312 C C . ASP A 1 178 ? -0.822 -4.969 -21.756 1.00 84.12 178 ASP A C 1
ATOM 1314 O O . ASP A 1 178 ? -1.650 -5.264 -20.896 1.00 84.12 178 ASP A O 1
ATOM 1318 N N . ALA A 1 179 ? 0.259 -5.723 -21.979 1.00 81.50 179 ALA A N 1
ATOM 1319 C CA . ALA A 1 179 ? 0.544 -6.945 -21.229 1.00 81.50 179 ALA A CA 1
ATOM 1320 C C . ALA A 1 179 ? 0.863 -6.663 -19.749 1.00 81.50 179 ALA A C 1
ATOM 1322 O O . ALA A 1 179 ? 0.632 -7.520 -18.903 1.00 81.50 179 ALA A O 1
ATOM 1323 N N . LEU A 1 180 ? 1.350 -5.459 -19.429 1.00 82.94 180 LEU A N 1
ATOM 1324 C CA . LEU A 1 180 ? 1.676 -5.037 -18.062 1.00 82.94 180 LEU A CA 1
ATOM 1325 C C . LEU A 1 180 ? 0.469 -4.516 -17.262 1.00 82.94 180 LEU A C 1
ATOM 1327 O O . LEU A 1 180 ? 0.621 -4.181 -16.089 1.00 82.94 180 LEU A O 1
ATOM 1331 N N . LYS A 1 181 ? -0.718 -4.433 -17.873 1.00 79.56 181 LYS A N 1
ATOM 1332 C CA . LYS A 1 181 ? -1.956 -3.961 -17.220 1.00 79.56 181 LYS A CA 1
ATOM 1333 C C . LYS A 1 181 ? -2.855 -5.097 -16.715 1.00 79.56 181 LYS A C 1
ATOM 1335 O O . LYS A 1 181 ? -3.924 -4.824 -16.177 1.00 79.56 181 LYS A O 1
ATOM 1340 N N . GLY A 1 182 ? -2.468 -6.347 -16.972 1.00 71.56 182 GLY A N 1
ATOM 1341 C CA . GLY A 1 182 ? -3.291 -7.538 -16.762 1.00 71.56 182 GLY A CA 1
ATOM 1342 C C . GLY A 1 182 ? -3.169 -8.163 -15.371 1.00 71.56 182 GLY A C 1
ATOM 1343 O O . GLY A 1 182 ? -3.261 -7.477 -14.355 1.00 71.56 182 GLY A O 1
ATOM 1344 N N . ASP A 1 183 ? -3.022 -9.491 -15.355 1.00 72.38 183 ASP A N 1
ATOM 1345 C CA . ASP A 1 183 ? -2.934 -10.325 -14.152 1.00 72.38 183 ASP A CA 1
ATOM 1346 C C . ASP A 1 183 ? -1.831 -9.865 -13.179 1.00 72.38 183 ASP A C 1
ATOM 1348 O O . ASP A 1 183 ? -0.901 -9.157 -13.576 1.00 72.38 183 ASP A O 1
ATOM 1352 N N . PRO A 1 184 ? -1.899 -10.268 -11.896 1.00 78.88 184 PRO A N 1
ATOM 1353 C CA . PRO A 1 184 ? -0.870 -9.927 -10.929 1.00 78.88 184 PRO A CA 1
ATOM 1354 C C . PRO A 1 184 ? 0.531 -10.319 -11.394 1.00 78.88 184 PRO A C 1
ATOM 1356 O O . PRO A 1 184 ? 0.820 -11.491 -11.610 1.00 78.88 184 PRO A O 1
ATOM 1359 N N . LEU A 1 185 ? 1.409 -9.327 -11.495 1.00 87.50 185 LEU A N 1
ATOM 1360 C CA . LEU A 1 185 ? 2.756 -9.503 -12.014 1.00 87.50 185 LEU A CA 1
ATOM 1361 C C . LEU A 1 185 ? 3.763 -8.697 -11.194 1.00 87.50 185 LEU A C 1
ATOM 1363 O O . LEU A 1 185 ? 3.436 -7.645 -10.642 1.00 87.50 185 LEU A O 1
ATOM 1367 N N . THR A 1 186 ? 4.997 -9.189 -11.129 1.00 87.44 186 THR A N 1
ATOM 1368 C CA . THR A 1 186 ? 6.127 -8.471 -10.527 1.00 87.44 186 THR A CA 1
ATOM 1369 C C . THR A 1 186 ? 7.062 -8.013 -11.630 1.00 87.44 186 THR A C 1
ATOM 1371 O O . THR A 1 186 ? 7.573 -8.839 -12.383 1.00 87.44 186 THR A O 1
ATOM 1374 N N . VAL A 1 187 ? 7.321 -6.707 -11.716 1.00 89.62 187 VAL A N 1
ATOM 1375 C CA . VAL A 1 187 ? 8.284 -6.139 -12.672 1.00 89.62 187 VAL A CA 1
ATOM 1376 C C . VAL A 1 187 ? 9.513 -5.654 -11.923 1.00 89.62 187 VAL A C 1
ATOM 1378 O O . VAL A 1 187 ? 9.452 -4.709 -11.137 1.00 89.62 187 VAL A O 1
ATOM 1381 N N . PHE A 1 188 ? 10.656 -6.256 -12.225 1.00 91.12 188 PHE A N 1
ATOM 1382 C CA . PHE A 1 188 ? 11.963 -5.736 -11.852 1.00 91.12 188 PHE A CA 1
ATOM 1383 C C . PHE A 1 188 ? 12.334 -4.604 -12.805 1.00 91.12 188 PHE A C 1
ATOM 1385 O O . PHE A 1 188 ? 13.044 -4.818 -13.778 1.00 91.12 188 PHE A O 1
ATOM 1392 N N . ALA A 1 189 ? 11.812 -3.402 -12.561 1.00 90.75 189 ALA A N 1
ATOM 1393 C CA . ALA A 1 189 ? 11.988 -2.260 -13.457 1.00 90.75 189 ALA A CA 1
ATOM 1394 C C . ALA A 1 189 ? 13.440 -1.726 -13.427 1.00 90.75 189 ALA A C 1
ATOM 1396 O O . ALA A 1 189 ? 13.832 -1.107 -12.431 1.00 90.75 189 ALA A O 1
ATOM 1397 N N . PRO A 1 190 ? 14.255 -1.913 -14.489 1.00 91.69 190 PRO A N 1
ATOM 1398 C CA . PRO A 1 190 ? 15.591 -1.326 -14.548 1.00 91.69 190 PRO A CA 1
ATOM 1399 C C . PRO A 1 190 ? 15.513 0.204 -14.624 1.00 91.69 190 PRO A C 1
ATOM 1401 O O . PRO A 1 190 ? 14.761 0.770 -15.422 1.00 91.69 190 PRO A O 1
ATOM 1404 N N . THR A 1 191 ? 16.318 0.882 -13.808 1.00 94.00 191 THR A N 1
ATOM 1405 C CA . THR A 1 191 ? 16.451 2.344 -13.837 1.00 94.00 191 THR A CA 1
ATOM 1406 C C . THR A 1 191 ? 17.296 2.799 -15.027 1.00 94.00 191 THR A C 1
ATOM 1408 O O . THR A 1 191 ? 18.074 2.033 -15.595 1.00 94.00 191 THR A O 1
ATOM 1411 N N . ASN A 1 192 ? 17.218 4.085 -15.369 1.00 91.88 192 ASN A N 1
ATOM 1412 C CA . ASN A 1 192 ? 18.095 4.716 -16.359 1.00 91.88 192 ASN A CA 1
ATOM 1413 C C . ASN A 1 192 ? 19.587 4.512 -16.037 1.00 91.88 192 ASN A C 1
ATOM 1415 O O . ASN A 1 192 ? 20.393 4.374 -16.952 1.00 91.88 192 ASN A O 1
ATOM 1419 N N . ASP A 1 193 ? 19.943 4.454 -14.751 1.00 92.50 193 ASP A N 1
ATOM 1420 C CA . ASP A 1 193 ? 21.303 4.152 -14.293 1.00 92.50 193 ASP A CA 1
ATOM 1421 C C . ASP A 1 193 ? 21.722 2.721 -14.671 1.00 92.50 193 ASP A C 1
ATOM 1423 O O . ASP A 1 193 ? 22.786 2.524 -15.255 1.00 92.50 193 ASP A O 1
ATOM 1427 N N . ALA A 1 194 ? 20.834 1.736 -14.487 1.00 89.94 194 ALA A N 1
ATOM 1428 C CA . ALA A 1 194 ? 21.082 0.361 -14.920 1.00 89.94 194 ALA A CA 1
ATOM 1429 C C . ALA A 1 194 ? 21.285 0.257 -16.443 1.00 89.94 194 ALA A C 1
ATOM 1431 O O . ALA A 1 194 ? 22.177 -0.457 -16.898 1.00 89.94 194 ALA A O 1
ATOM 1432 N N . PHE A 1 195 ? 20.518 1.012 -17.239 1.00 87.81 195 PHE A N 1
ATOM 1433 C CA . PHE A 1 195 ? 20.747 1.096 -18.686 1.00 87.81 195 PHE A CA 1
ATOM 1434 C C . PHE A 1 195 ? 22.071 1.784 -19.040 1.00 87.81 195 PHE A C 1
ATOM 1436 O O . PHE A 1 195 ? 22.681 1.426 -20.045 1.00 87.81 195 PHE A O 1
ATOM 1443 N N . SER A 1 196 ? 22.540 2.736 -18.228 1.00 87.50 196 SER A N 1
ATOM 1444 C CA . SER A 1 196 ? 23.805 3.447 -18.464 1.00 87.50 196 SER A CA 1
ATOM 1445 C C . SER A 1 196 ? 25.048 2.565 -18.296 1.00 87.50 196 SER A C 1
ATOM 1447 O O . SER A 1 196 ? 26.107 2.886 -18.832 1.00 87.50 196 SER A O 1
ATOM 1449 N N . HIS A 1 197 ? 24.917 1.437 -17.590 1.00 89.44 197 HIS A N 1
ATOM 1450 C CA . HIS A 1 197 ? 25.983 0.444 -17.450 1.00 89.44 197 HIS A CA 1
ATOM 1451 C C . HIS A 1 197 ? 26.181 -0.408 -18.711 1.00 89.44 197 HIS A C 1
ATOM 1453 O O . HIS A 1 197 ? 27.222 -1.051 -18.852 1.00 89.44 197 HIS A O 1
ATOM 1459 N N . LEU A 1 198 ? 25.215 -0.414 -19.635 1.00 85.75 198 LEU A N 1
ATOM 1460 C CA . LEU A 1 198 ? 25.389 -1.005 -20.958 1.00 85.75 198 LEU A CA 1
ATOM 1461 C C . LEU A 1 198 ? 26.209 -0.048 -21.825 1.00 85.75 198 LEU A C 1
ATOM 1463 O O . LEU A 1 198 ? 25.970 1.162 -21.833 1.00 85.75 198 LEU A O 1
ATOM 1467 N N . SER A 1 199 ? 27.154 -0.569 -22.608 1.00 82.56 199 SER A N 1
ATOM 1468 C CA . SER A 1 199 ? 27.833 0.277 -23.589 1.00 82.56 199 SER A CA 1
ATOM 1469 C C . SER A 1 199 ? 26.826 0.805 -24.617 1.00 82.56 199 SER A C 1
ATOM 1471 O O . SER A 1 199 ? 25.843 0.136 -24.947 1.00 82.56 199 SER A O 1
ATOM 1473 N N . GLY A 1 200 ? 27.082 1.992 -25.180 1.00 78.94 200 GLY A N 1
ATOM 1474 C CA . GLY A 1 200 ? 26.194 2.580 -26.191 1.00 78.94 200 GLY A CA 1
ATOM 1475 C C . GLY A 1 200 ? 25.903 1.624 -27.356 1.00 78.94 200 GLY A C 1
ATOM 1476 O O . GLY A 1 200 ? 24.776 1.557 -27.830 1.00 78.94 200 GLY A O 1
ATOM 1477 N N . THR A 1 201 ? 26.883 0.804 -27.750 1.00 83.75 201 THR A N 1
ATOM 1478 C CA . THR A 1 201 ? 26.733 -0.229 -28.786 1.00 83.75 201 THR A CA 1
ATOM 1479 C C . THR A 1 201 ? 25.789 -1.363 -28.369 1.00 83.75 201 THR A C 1
ATOM 1481 O O . THR A 1 201 ? 25.005 -1.838 -29.190 1.00 83.75 201 THR A O 1
ATOM 1484 N N . GLU A 1 202 ? 25.850 -1.818 -27.117 1.00 83.94 202 GLU A N 1
ATOM 1485 C CA . GLU A 1 202 ? 24.979 -2.882 -26.597 1.00 83.94 202 GLU A CA 1
ATOM 1486 C C . GLU A 1 202 ? 23.543 -2.398 -26.438 1.00 83.94 202 GLU A C 1
ATOM 1488 O O . GLU A 1 202 ? 22.619 -3.092 -26.859 1.00 83.94 202 GLU A O 1
ATOM 1493 N N . LEU A 1 203 ? 23.357 -1.186 -25.906 1.00 82.31 203 LEU A N 1
ATOM 1494 C CA . LEU A 1 203 ? 22.039 -0.571 -25.797 1.00 82.31 203 LEU A CA 1
ATOM 1495 C C . LEU A 1 203 ? 21.422 -0.353 -27.181 1.00 82.31 203 LEU A C 1
ATOM 1497 O O . LEU A 1 203 ? 20.257 -0.678 -27.393 1.00 82.31 203 LEU A O 1
ATOM 1501 N N . GLN A 1 204 ? 22.208 0.132 -28.145 1.00 82.69 204 GLN A N 1
ATOM 1502 C CA . GLN A 1 204 ? 21.749 0.304 -29.521 1.00 82.69 204 GLN A CA 1
ATOM 1503 C C . GLN A 1 204 ? 21.333 -1.038 -30.138 1.00 82.69 204 GLN A C 1
ATOM 1505 O O . GLN A 1 204 ? 20.236 -1.142 -30.675 1.00 82.69 204 GLN A O 1
ATOM 1510 N N . ARG A 1 205 ? 22.149 -2.094 -29.990 1.00 84.38 205 ARG A N 1
ATOM 1511 C CA . ARG A 1 205 ? 21.782 -3.447 -30.449 1.00 84.38 205 ARG A CA 1
ATOM 1512 C C . ARG A 1 205 ? 20.500 -3.942 -29.793 1.00 84.38 205 ARG A C 1
ATOM 1514 O O . ARG A 1 205 ? 19.661 -4.513 -30.480 1.00 84.38 205 ARG A O 1
ATOM 1521 N N . LEU A 1 206 ? 20.350 -3.738 -28.488 1.00 83.44 206 LEU A N 1
ATOM 1522 C CA . LEU A 1 206 ? 19.149 -4.130 -27.765 1.00 83.44 206 LEU A CA 1
ATOM 1523 C C . LEU A 1 206 ? 17.923 -3.402 -28.332 1.00 83.44 206 LEU A C 1
ATOM 1525 O O . LEU A 1 206 ? 16.928 -4.038 -28.656 1.00 83.44 206 LEU A O 1
ATOM 1529 N N . LEU A 1 207 ? 18.011 -2.086 -28.527 1.00 80.56 207 LEU A N 1
ATOM 1530 C CA . LEU A 1 207 ? 16.902 -1.282 -29.032 1.00 80.56 207 LEU A CA 1
ATOM 1531 C C . LEU A 1 207 ? 16.598 -1.527 -30.517 1.00 80.56 207 LEU A C 1
ATOM 1533 O O . LEU A 1 207 ? 15.441 -1.388 -30.913 1.00 80.56 207 LEU A O 1
ATOM 1537 N N . ASP A 1 208 ? 17.583 -1.875 -31.341 1.00 86.56 208 ASP A N 1
ATOM 1538 C CA . ASP A 1 208 ? 17.410 -2.107 -32.782 1.00 86.56 208 ASP A CA 1
ATOM 1539 C C . ASP A 1 208 ? 16.889 -3.519 -33.112 1.00 86.56 208 ASP A C 1
ATOM 1541 O O . ASP A 1 208 ? 16.426 -3.763 -34.228 1.00 86.56 208 ASP A O 1
ATOM 1545 N N . HIS A 1 209 ? 16.893 -4.438 -32.140 1.00 88.56 209 HIS A N 1
ATOM 1546 C CA . HIS A 1 209 ? 16.385 -5.803 -32.286 1.00 88.56 209 HIS A CA 1
ATOM 1547 C C . HIS A 1 209 ? 15.138 -6.036 -31.411 1.00 88.56 209 HIS A C 1
ATOM 1549 O O . HIS A 1 209 ? 15.262 -6.506 -30.280 1.00 88.56 209 HIS A O 1
ATOM 1555 N N . PRO A 1 210 ? 13.921 -5.764 -31.922 1.00 84.00 210 PRO A N 1
ATOM 1556 C CA . PRO A 1 210 ? 12.695 -5.789 -31.118 1.00 84.00 210 PRO A CA 1
ATOM 1557 C C . PRO A 1 210 ? 12.372 -7.160 -30.506 1.00 84.00 210 PRO A C 1
ATOM 1559 O O . PRO A 1 210 ? 11.884 -7.210 -29.383 1.00 84.00 210 PRO A O 1
ATOM 1562 N N . GLU A 1 211 ? 12.689 -8.264 -31.190 1.00 86.50 211 GLU A N 1
ATOM 1563 C CA . GLU A 1 211 ? 12.484 -9.620 -30.651 1.00 86.50 211 GLU A CA 1
ATOM 1564 C C . GLU A 1 211 ? 13.376 -9.893 -29.432 1.00 86.50 211 GLU A C 1
ATOM 1566 O O . GLU A 1 211 ? 12.912 -10.395 -28.412 1.00 86.50 211 GLU A O 1
ATOM 1571 N N . TYR A 1 212 ? 14.646 -9.484 -29.507 1.00 86.00 212 TYR A N 1
ATOM 1572 C CA . TYR A 1 212 ? 15.591 -9.633 -28.402 1.00 86.00 212 TYR A CA 1
ATOM 1573 C C . TYR A 1 212 ? 15.248 -8.694 -27.241 1.00 86.00 212 TYR A C 1
ATOM 1575 O O . TYR A 1 212 ? 15.304 -9.086 -26.080 1.00 86.00 212 TYR A O 1
ATOM 1583 N N . LEU A 1 213 ? 14.821 -7.464 -27.544 1.00 87.12 213 LEU A N 1
ATOM 1584 C CA . LEU A 1 213 ? 14.336 -6.536 -26.527 1.00 87.12 213 LEU A CA 1
ATOM 1585 C C . LEU A 1 213 ? 13.119 -7.093 -25.789 1.00 87.12 213 LEU A C 1
ATOM 1587 O O . LEU A 1 213 ? 13.053 -7.001 -24.565 1.00 87.12 213 LEU A O 1
ATOM 1591 N N . LYS A 1 214 ? 12.170 -7.686 -26.518 1.00 88.25 214 LYS A N 1
ATOM 1592 C CA . LYS A 1 214 ? 10.994 -8.319 -25.922 1.00 88.25 214 LYS A CA 1
ATOM 1593 C C . LYS A 1 214 ? 11.400 -9.448 -24.980 1.00 88.25 214 LYS A C 1
ATOM 1595 O O . LYS A 1 214 ? 10.914 -9.477 -23.855 1.00 88.25 214 LYS A O 1
ATOM 1600 N N . GLU A 1 215 ? 12.318 -10.315 -25.401 1.00 88.06 215 GLU A N 1
ATOM 1601 C CA . GLU A 1 215 ? 12.843 -11.396 -24.565 1.00 88.06 215 GLU A CA 1
ATOM 1602 C C . GLU A 1 215 ? 13.489 -10.851 -23.277 1.00 88.06 215 GLU A C 1
ATOM 1604 O O . GLU A 1 215 ? 13.109 -11.245 -22.173 1.00 88.06 215 GLU A O 1
ATOM 1609 N N . VAL A 1 216 ? 14.388 -9.868 -23.390 1.00 89.00 216 VAL A N 1
ATOM 1610 C CA . VAL A 1 216 ? 15.041 -9.233 -22.231 1.00 89.00 216 VAL A CA 1
ATOM 1611 C C . VAL A 1 216 ? 14.025 -8.595 -21.285 1.00 89.00 216 VAL A C 1
ATOM 1613 O O . VAL A 1 216 ? 14.139 -8.756 -20.071 1.00 89.00 216 VAL A O 1
ATOM 1616 N N . LEU A 1 217 ? 13.016 -7.896 -21.808 1.00 88.94 217 LEU A N 1
ATOM 1617 C CA . LEU A 1 217 ? 11.970 -7.306 -20.973 1.00 88.94 217 LEU A CA 1
ATOM 1618 C C . LEU A 1 217 ? 11.147 -8.384 -20.264 1.00 88.94 217 LEU A C 1
ATOM 1620 O O . LEU A 1 217 ? 10.870 -8.226 -19.081 1.00 88.94 217 LEU A O 1
ATOM 1624 N N . THR A 1 218 ? 10.833 -9.506 -20.921 1.00 88.12 218 THR A N 1
ATOM 1625 C CA . THR A 1 218 ? 10.118 -10.616 -20.269 1.00 88.12 218 THR A CA 1
ATOM 1626 C C . THR A 1 218 ? 10.921 -11.281 -19.149 1.00 88.12 218 THR A C 1
ATOM 1628 O O . THR A 1 218 ? 10.315 -11.726 -18.186 1.00 88.12 218 THR A O 1
ATOM 1631 N N . TYR A 1 219 ? 12.261 -11.265 -19.185 1.00 90.69 219 TYR A N 1
ATOM 1632 C CA . TYR A 1 219 ? 13.089 -11.738 -18.059 1.00 90.69 219 TYR A CA 1
ATOM 1633 C C . TYR A 1 219 ? 12.974 -10.876 -16.796 1.00 90.69 219 TYR A C 1
ATOM 1635 O O . TYR A 1 219 ? 13.309 -11.336 -15.707 1.00 90.69 219 TYR A O 1
ATOM 1643 N N . HIS A 1 220 ? 12.519 -9.631 -16.930 1.00 90.38 220 HIS A N 1
ATOM 1644 C CA . HIS A 1 220 ? 12.288 -8.739 -15.796 1.00 90.38 220 HIS A CA 1
ATOM 1645 C C . HIS A 1 220 ? 10.860 -8.850 -15.254 1.00 90.38 220 HIS A C 1
ATOM 1647 O O . HIS A 1 220 ? 10.542 -8.186 -14.269 1.00 90.38 220 HIS A O 1
ATOM 1653 N N . VAL A 1 221 ? 10.000 -9.657 -15.882 1.00 90.12 221 VAL A N 1
ATOM 1654 C CA . VAL A 1 221 ? 8.606 -9.837 -15.479 1.00 90.12 221 VAL A CA 1
ATOM 1655 C C . VAL A 1 221 ? 8.407 -11.244 -14.944 1.00 90.12 221 VAL A C 1
ATOM 1657 O O . VAL A 1 221 ? 8.743 -12.228 -15.596 1.00 90.12 221 VAL A O 1
ATOM 1660 N N . ILE A 1 222 ? 7.818 -11.330 -13.759 1.00 88.81 222 ILE A N 1
ATOM 1661 C CA . ILE A 1 222 ? 7.346 -12.577 -13.171 1.00 88.81 222 ILE A CA 1
ATOM 1662 C C . ILE A 1 222 ? 5.817 -12.555 -13.184 1.00 88.81 222 ILE A C 1
ATOM 1664 O O . ILE A 1 222 ? 5.203 -11.543 -12.851 1.00 88.81 222 ILE A O 1
ATOM 1668 N N . ASP A 1 223 ? 5.214 -13.678 -13.565 1.00 83.69 223 ASP A N 1
ATOM 1669 C CA . ASP A 1 223 ? 3.768 -13.896 -13.730 1.00 83.69 223 ASP A CA 1
ATOM 1670 C C . ASP A 1 223 ? 2.990 -14.070 -12.410 1.00 83.69 223 ASP A C 1
ATOM 1672 O O . ASP A 1 223 ? 1.854 -14.539 -12.399 1.00 83.69 223 ASP A O 1
ATOM 1676 N N . HIS A 1 224 ? 3.614 -13.709 -11.291 1.00 77.00 224 HIS A N 1
ATOM 1677 C CA . HIS A 1 224 ? 3.017 -13.684 -9.966 1.00 77.00 224 HIS A CA 1
ATOM 1678 C C . HIS A 1 224 ? 3.665 -12.588 -9.117 1.00 77.00 224 HIS A C 1
ATOM 1680 O O . HIS A 1 224 ? 4.741 -12.063 -9.432 1.00 77.00 224 HIS A O 1
ATOM 1686 N N . THR A 1 225 ? 3.004 -12.234 -8.021 1.00 74.12 225 THR A N 1
ATOM 1687 C CA . THR A 1 225 ? 3.588 -11.380 -6.986 1.00 74.12 225 THR A CA 1
ATOM 1688 C C . THR A 1 225 ? 4.505 -12.179 -6.086 1.00 74.12 225 THR A C 1
ATOM 1690 O O . THR A 1 225 ? 4.161 -13.290 -5.687 1.00 74.12 225 THR A O 1
ATOM 1693 N N . LEU A 1 226 ? 5.682 -11.615 -5.815 1.00 67.88 226 LEU A N 1
ATOM 1694 C CA . LEU A 1 226 ? 6.681 -12.244 -4.961 1.00 67.88 226 LEU A CA 1
ATOM 1695 C C . LEU A 1 226 ? 6.362 -12.094 -3.490 1.00 67.88 226 LEU A C 1
ATOM 1697 O O . LEU A 1 226 ? 6.104 -10.954 -3.037 1.00 67.88 226 LEU A O 1
#

Radius of gyration: 23.14 Å; Cα contacts (8 Å, |Δi|>4): 327; chains: 1; bounding box: 49×51×82 Å

Nearest PDB structures (foldseek):
  7as7-assembly1_A  TM=8.880E-01  e=1.649E-19  Homo sapiens
  7asc-assembly1_A  TM=8.962E-01  e=3.546E-18  Homo sapiens
  5yjg-assembly1_A  TM=9.086E-01  e=3.650E-17  Homo sapiens
  5yjh-assembly1_A-2  TM=9.082E-01  e=9.741E-17  Homo sapiens
  1x3b-assembly1_A  TM=8.806E-01  e=4.485E-12  Homo sapiens

Mean predicted aligned error: 9.7 Å

Secondary structure (DSSP, 8-state):
----------PPP-----HHHHHHH-GGGHHHHHHHHHTT-HHHHHSS-EEEEEE-HHHHHTS-HHHHHHHHH-HHHHHHHHHHTEEES---TTT--TTEEEEBTTS-EEEEEEETTTTEEEETTEEEEEEEEEETTEEEEEESS--PPP-S-HHHHHHH-GGGHHHHHHHHHTT-TGGGGSSS-EE----HHHHHTS-HHHHHHHHH-HHHHHHHHHHTEESS--

Organism: NCBI:txid370345

Solvent-accessible surface area (backbone atoms only — not comparable to full-atom values): 12880 Å² total; per-residue (Å²): 140,85,86,82,83,77,80,78,81,78,78,80,89,84,74,76,49,37,44,65,56,47,44,70,69,37,84,53,24,54,59,49,54,52,49,35,55,74,50,64,41,53,70,60,56,69,53,61,48,32,20,36,53,41,37,32,46,69,14,59,69,71,54,53,69,70,56,54,54,50,40,70,73,32,57,69,58,41,38,45,37,57,25,53,33,25,28,74,38,70,67,46,70,88,74,60,50,64,76,35,69,46,57,19,68,62,70,51,74,46,44,30,43,54,42,83,90,76,71,44,42,25,47,79,86,30,46,50,78,43,73,64,46,75,29,73,34,25,25,36,29,33,24,57,40,70,70,73,75,83,90,66,51,60,63,52,54,40,70,72,35,80,55,22,51,61,47,51,54,53,36,58,75,58,64,44,58,70,72,59,65,60,74,66,56,33,69,64,78,59,39,46,68,62,57,64,73,43,53,72,68,56,49,46,53,40,70,74,33,54,70,61,36,47,52,58,54,50,74,33,47,40,89,42,73,131